Protein AF-0000000070751720 (afdb_homodimer)

Radius of gyration: 18.14 Å; Cα contacts (8 Å, |Δi|>4): 449; chains: 2; bounding box: 38×50×38 Å

Sequence (208 aa):
ATLVYDVKDCKSAPVEFTVQPVGRCSASTIAACQKIDFWSSALYQASDCVEDVAEFAASKFGNVPYLIVENYAADTNCQTLKTAVVYKADGKCYPRVSDGTYFKATLVYDVKDCKSAPVEFTVQPVGRCSASTIAACQKIDFWSSALYQASDCVEDVAEFAASKFGNVPYLIVENYAADTNCQTLKTAVVYKADGKCYPRVSDGTYFK

Secondary structure (DSSP, 8-state):
-EEEESSSSSSS--SEEEE---S---GGGPPPPEEEEETTEEEEEEE---S-HHHHHHHHHTTS-EEEEEEE-TTSSS-SEEEEEEEE-SS--EEETTTTEEE-/-EEEESSSSSSS--SEEEE---S---GGGSPPPEEEEETTEEEEEEE---S-HHHHHHHHHTTS-EEEEEEE-TTSSS-SEEEEEEEE-SS--EEETTTTEEE-

Foldseek 3Di:
DKFKDQDPWQPAAGQKDKDADDPDDDPVPKAHWDWDDQPPGIMIMTGHDDDDPVVVNCVRHVVFDKDKDWDADPPPVRPHTGMIMMGRDPPDWAADPVVSDIDD/DKFKDQDPWQPAQGQKDKDADDPDDDPVPKAHWDWDDQPPGIMIMTGHDDDDPVVVNCVRHVVFDKDKDWDADPPPVRPHTGMIMMGRDPPDWAADPVVSDIDD

Structure (mmCIF, N/CA/C/O backbone):
data_AF-0000000070751720-model_v1
#
loop_
_entity.id
_entity.type
_entity.pdbx_description
1 polymer 'Uncharacterized protein'
#
loop_
_atom_site.group_PDB
_atom_site.id
_atom_site.type_symbol
_atom_site.label_atom_id
_atom_site.label_alt_id
_atom_site.label_comp_id
_atom_site.label_asym_id
_atom_site.label_entity_id
_atom_site.label_seq_id
_atom_site.pdbx_PDB_ins_code
_atom_site.Cartn_x
_atom_site.Cartn_y
_atom_site.Cartn_z
_atom_site.occupancy
_atom_site.B_iso_or_equiv
_atom_site.auth_seq_id
_atom_site.auth_comp_id
_atom_site.auth_asym_id
_atom_site.auth_atom_id
_atom_site.pdbx_PDB_model_num
ATOM 1 N N . ALA A 1 1 ? -5.719 12.445 10.07 1 95.12 1 ALA A N 1
ATOM 2 C CA . ALA A 1 1 ? -4.594 12.125 9.188 1 95.12 1 ALA A CA 1
ATOM 3 C C . ALA A 1 1 ? -3.264 12.469 9.852 1 95.12 1 ALA A C 1
ATOM 5 O O . ALA A 1 1 ? -3.15 13.484 10.539 1 95.12 1 ALA A O 1
ATOM 6 N N . THR A 1 2 ? -2.303 11.586 9.758 1 94.62 2 THR A N 1
ATOM 7 C CA . THR A 1 2 ? -0.916 11.867 10.109 1 94.62 2 THR A CA 1
ATOM 8 C C . THR A 1 2 ? -0.049 11.984 8.859 1 94.62 2 THR A C 1
ATOM 10 O O . THR A 1 2 ? 0.089 11.023 8.102 1 94.62 2 THR A O 1
ATOM 13 N N . LEU A 1 3 ? 0.49 13.188 8.641 1 96.5 3 LEU A N 1
ATOM 14 C CA . LEU A 1 3 ? 1.283 13.492 7.453 1 96.5 3 LEU A CA 1
ATOM 15 C C . LEU A 1 3 ? 2.773 13.469 7.777 1 96.5 3 LEU A C 1
ATOM 17 O O . LEU A 1 3 ? 3.191 13.969 8.82 1 96.5 3 LEU A O 1
ATOM 21 N N . VAL A 1 4 ? 3.576 12.93 6.898 1 96 4 VAL A N 1
ATOM 22 C CA . VAL A 1 4 ? 5.023 12.867 7.066 1 96 4 VAL A CA 1
ATOM 23 C C . VAL A 1 4 ? 5.703 13.617 5.918 1 96 4 VAL A C 1
ATOM 25 O O . VAL A 1 4 ? 5.348 13.43 4.75 1 96 4 VAL A O 1
ATOM 28 N N . TYR A 1 5 ? 6.664 14.406 6.336 1 95.25 5 TYR A N 1
ATOM 29 C CA . TYR A 1 5 ? 7.422 15.227 5.398 1 95.25 5 TYR A CA 1
ATOM 30 C C . TYR A 1 5 ? 8.914 14.914 5.484 1 95.25 5 TYR A C 1
ATOM 32 O O . TYR A 1 5 ? 9.461 14.766 6.578 1 95.25 5 TYR A O 1
ATOM 40 N N . ASP A 1 6 ? 9.539 14.75 4.352 1 86.62 6 ASP A N 1
ATOM 41 C CA . ASP A 1 6 ? 10.961 14.445 4.293 1 86.62 6 ASP A CA 1
ATOM 42 C C . ASP A 1 6 ? 11.797 15.719 4.242 1 86.62 6 ASP A C 1
ATOM 44 O O . ASP A 1 6 ? 13.031 15.664 4.195 1 86.62 6 ASP A O 1
ATOM 48 N N . VAL A 1 7 ? 11.148 16.875 4.203 1 75.69 7 VAL A N 1
ATOM 49 C CA . VAL A 1 7 ? 11.852 18.156 4.152 1 75.69 7 VAL A CA 1
ATOM 50 C C . VAL A 1 7 ? 11.758 18.844 5.512 1 75.69 7 VAL A C 1
ATOM 52 O O . VAL A 1 7 ? 11.07 18.359 6.414 1 75.69 7 VAL A O 1
ATOM 55 N N . LYS A 1 8 ? 12.367 20.016 5.551 1 77.62 8 LYS A N 1
ATOM 56 C CA . LYS A 1 8 ? 12.609 20.719 6.809 1 77.62 8 LYS A CA 1
ATOM 57 C C . LYS A 1 8 ? 11.336 21.406 7.305 1 77.62 8 LYS A C 1
ATOM 59 O O . LYS A 1 8 ? 11.344 22.047 8.359 1 77.62 8 LYS A O 1
ATOM 64 N N . ASP A 1 9 ? 10.234 21.203 6.602 1 82.88 9 ASP A N 1
ATOM 65 C CA . ASP A 1 9 ? 8.984 21.812 7.043 1 82.88 9 ASP A CA 1
ATOM 66 C C . ASP A 1 9 ? 7.781 21.047 6.488 1 82.88 9 ASP A C 1
ATOM 68 O O . ASP A 1 9 ? 7.938 20.047 5.805 1 82.88 9 ASP A O 1
ATOM 72 N N . CYS A 1 10 ? 6.598 21.484 6.879 1 93 10 CYS A N 1
ATOM 73 C CA . CYS A 1 10 ? 5.348 20.844 6.492 1 93 10 CYS A CA 1
ATOM 74 C C . CYS A 1 10 ? 4.625 21.656 5.422 1 93 10 CYS A C 1
ATOM 76 O O . CYS A 1 10 ? 3.396 21.719 5.41 1 93 10 CYS A O 1
ATOM 78 N N . LYS A 1 11 ? 5.367 22.312 4.555 1 89.25 11 LYS A N 1
ATOM 79 C CA . LYS A 1 11 ? 4.746 23.234 3.594 1 89.25 11 LYS A CA 1
ATOM 80 C C . LYS A 1 11 ? 4.598 22.562 2.227 1 89.25 11 LYS A C 1
ATOM 82 O O . LYS A 1 11 ? 3.746 22.969 1.429 1 89.25 11 LYS A O 1
ATOM 87 N N . SER A 1 12 ? 5.5 21.609 1.971 1 91.06 12 SER A N 1
ATOM 88 C CA . SER A 1 12 ? 5.457 20.906 0.689 1 91.06 12 SER A CA 1
ATOM 89 C C . SER A 1 12 ? 4.562 19.672 0.76 1 91.06 12 SER A C 1
ATOM 91 O O . SER A 1 12 ? 3.924 19.422 1.782 1 91.06 12 SER A O 1
ATOM 93 N N . ALA A 1 13 ? 4.438 19.016 -0.404 1 94.38 13 ALA A N 1
ATOM 94 C CA . ALA A 1 13 ? 3.699 17.766 -0.417 1 94.38 13 ALA A CA 1
ATOM 95 C C . ALA A 1 13 ? 4.324 16.75 0.536 1 94.38 13 ALA A C 1
ATOM 97 O O . ALA A 1 13 ? 5.551 16.594 0.574 1 94.38 13 ALA A O 1
ATOM 98 N N . PRO A 1 14 ? 3.523 16.141 1.354 1 96.62 14 PRO A N 1
ATOM 99 C CA . PRO A 1 14 ? 4.062 15.062 2.182 1 96.62 14 PRO A CA 1
ATOM 100 C C . PRO A 1 14 ? 4.57 13.891 1.355 1 96.62 14 PRO A C 1
ATOM 102 O O . PRO A 1 14 ? 4.27 13.789 0.163 1 96.62 14 PRO A O 1
ATOM 105 N N . VAL A 1 15 ? 5.348 13.039 1.993 1 96.5 15 VAL A N 1
ATOM 106 C CA . VAL A 1 15 ? 5.797 11.836 1.301 1 96.5 15 VAL A CA 1
ATOM 107 C C . VAL A 1 15 ? 4.773 10.719 1.497 1 96.5 15 VAL A C 1
ATOM 109 O O . VAL A 1 15 ? 4.68 9.805 0.672 1 96.5 15 VAL A O 1
ATOM 112 N N . GLU A 1 16 ? 4.117 10.75 2.592 1 96.69 16 GLU A N 1
ATOM 113 C CA . GLU A 1 16 ? 3.074 9.797 2.951 1 96.69 16 GLU A CA 1
ATOM 114 C C . GLU A 1 16 ? 2.098 10.398 3.957 1 96.69 16 GLU A C 1
ATOM 116 O O . GLU A 1 16 ? 2.48 11.242 4.773 1 96.69 16 GLU A O 1
ATOM 121 N N . PHE A 1 17 ? 0.868 9.969 3.904 1 96.69 17 PHE A N 1
ATOM 122 C CA . PHE A 1 17 ? 0.041 10.203 5.082 1 96.69 17 PHE A CA 1
ATOM 123 C C . PHE A 1 17 ? -0.966 9.07 5.27 1 96.69 17 PHE A C 1
ATOM 125 O O . PHE A 1 17 ? -1.309 8.375 4.312 1 96.69 17 PHE A O 1
ATOM 132 N N . THR A 1 18 ? -1.345 8.883 6.508 1 96.94 18 THR A N 1
ATOM 133 C CA . THR A 1 18 ? -2.295 7.855 6.922 1 96.94 18 THR A CA 1
ATOM 134 C C . THR A 1 18 ? -3.541 8.484 7.535 1 96.94 18 THR A C 1
ATOM 136 O O . THR A 1 18 ? -3.441 9.43 8.32 1 96.94 18 THR A O 1
ATOM 139 N N . VAL A 1 19 ? -4.691 7.961 7.062 1 95.94 19 VAL A N 1
ATOM 140 C CA . VAL A 1 19 ? -5.969 8.414 7.602 1 95.94 19 VAL A CA 1
ATOM 141 C C . VAL A 1 19 ? -6.648 7.277 8.359 1 95.94 19 VAL A C 1
ATOM 143 O O . VAL A 1 19 ? -6.738 6.156 7.852 1 95.94 19 VAL A O 1
ATOM 146 N N . GLN A 1 20 ? -7.074 7.535 9.523 1 94.12 20 GLN A N 1
ATOM 147 C CA . GLN A 1 20 ? -7.836 6.578 10.32 1 94.12 20 GLN A CA 1
ATOM 148 C C . GLN A 1 20 ? -9.062 7.234 10.945 1 94.12 20 GLN A C 1
ATOM 150 O O . GLN A 1 20 ? -9.031 8.414 11.305 1 94.12 20 GLN A O 1
ATOM 155 N N . PRO A 1 21 ? -10.117 6.426 10.992 1 91.31 21 PRO A N 1
ATOM 156 C CA . PRO A 1 21 ? -11.297 6.977 11.656 1 91.31 21 PRO A CA 1
ATOM 157 C C . PRO A 1 21 ? -11.031 7.34 13.117 1 91.31 21 PRO A C 1
ATOM 159 O O . PRO A 1 21 ? -10.344 6.602 13.828 1 91.31 21 PRO A O 1
ATOM 162 N N . VAL A 1 22 ? -11.477 8.484 13.391 1 85.19 22 VAL A N 1
ATOM 163 C CA . VAL A 1 22 ? -11.414 8.906 14.789 1 85.19 22 VAL A CA 1
ATOM 164 C C . VAL A 1 22 ? -12.789 9.391 15.25 1 85.19 22 VAL A C 1
ATOM 166 O O . VAL A 1 22 ? -13.625 9.766 14.422 1 85.19 22 VAL A O 1
ATOM 169 N N . GLY A 1 23 ? -13.148 9.062 16.453 1 76.12 23 GLY A N 1
ATOM 170 C CA . GLY A 1 23 ? -14.43 9.5 16.969 1 76.12 23 GLY A CA 1
ATOM 171 C C . GLY A 1 23 ? -14.609 11.008 16.938 1 76.12 23 GLY A C 1
ATOM 172 O O . GLY A 1 23 ? -15.695 11.5 16.641 1 76.12 23 GLY A O 1
ATOM 173 N N . ARG A 1 24 ? -13.695 11.82 17.328 1 77.44 24 ARG A N 1
ATOM 174 C CA . ARG A 1 24 ? -13.773 13.281 17.328 1 77.44 24 ARG A CA 1
ATOM 175 C C . ARG A 1 24 ? -12.469 13.891 16.828 1 77.44 24 ARG A C 1
ATOM 177 O O . ARG A 1 24 ? -11.391 13.555 17.312 1 77.44 24 ARG A O 1
ATOM 184 N N . CYS A 1 25 ? -12.57 14.609 15.688 1 84.75 25 CYS A N 1
ATOM 185 C CA . CYS A 1 25 ? -11.453 15.398 15.172 1 84.75 25 CYS A CA 1
ATOM 186 C C . CYS A 1 25 ? -11.75 16.891 15.258 1 84.75 25 CYS A C 1
ATOM 188 O O . CYS A 1 25 ? -12.82 17.344 14.844 1 84.75 25 CYS A O 1
ATOM 190 N N . SER A 1 26 ? -10.805 17.516 16.016 1 81.94 26 SER A N 1
ATOM 191 C CA . SER A 1 26 ? -10.938 18.953 16.141 1 81.94 26 SER A CA 1
ATOM 192 C C . SER A 1 26 ? -9.586 19.656 16.047 1 81.94 26 SER A C 1
ATOM 194 O O . SER A 1 26 ? -8.539 19 16.094 1 81.94 26 SER A O 1
ATOM 196 N N . ALA A 1 27 ? -9.672 20.953 15.789 1 78 27 ALA A N 1
ATOM 197 C CA . ALA A 1 27 ? -8.453 21.75 15.695 1 78 27 ALA A CA 1
ATOM 198 C C . ALA A 1 27 ? -7.562 21.547 16.906 1 78 27 ALA A C 1
ATOM 200 O O . ALA A 1 27 ? -6.336 21.609 16.812 1 78 27 ALA A O 1
ATOM 201 N N . SER A 1 28 ? -8.211 21.188 18.094 1 76.94 28 SER A N 1
ATOM 202 C CA . SER A 1 28 ? -7.441 21.047 19.328 1 76.94 28 SER A CA 1
ATOM 203 C C . SER A 1 28 ? -6.703 19.703 19.359 1 76.94 28 SER A C 1
ATOM 205 O O . SER A 1 28 ? -5.793 19.516 20.156 1 76.94 28 SER A O 1
ATOM 207 N N . THR A 1 29 ? -7.051 18.859 18.438 1 73.94 29 THR A N 1
ATOM 208 C CA . THR A 1 29 ? -6.461 17.516 18.5 1 73.94 29 THR A CA 1
ATOM 209 C C . THR A 1 29 ? -5.461 17.312 17.375 1 73.94 29 THR A C 1
ATOM 211 O O . THR A 1 29 ? -4.777 16.281 17.312 1 73.94 29 THR A O 1
ATOM 214 N N . ILE A 1 30 ? -5.434 18.438 16.547 1 82.5 30 ILE A N 1
ATOM 215 C CA . ILE A 1 30 ? -4.496 18.25 15.438 1 82.5 30 ILE A CA 1
ATOM 216 C C . ILE A 1 30 ? -3.104 18.719 15.859 1 82.5 30 ILE A C 1
ATOM 218 O O . ILE A 1 30 ? -2.963 19.703 16.578 1 82.5 30 ILE A O 1
ATOM 222 N N . ALA A 1 31 ? -2.098 17.891 15.531 1 85.12 31 ALA A N 1
ATOM 223 C CA . ALA A 1 31 ? -0.709 18.234 15.828 1 85.12 31 ALA A CA 1
ATOM 224 C C . ALA A 1 31 ? -0.124 19.141 14.758 1 85.12 31 ALA A C 1
ATOM 226 O O . ALA A 1 31 ? -0.24 18.859 13.562 1 85.12 31 ALA A O 1
ATOM 227 N N . ALA A 1 32 ? 0.418 20.266 15.305 1 89.12 32 ALA A N 1
ATOM 228 C CA . ALA A 1 32 ? 1.13 21.156 14.391 1 89.12 32 ALA A CA 1
ATOM 229 C C . ALA A 1 32 ? 2.373 20.484 13.82 1 89.12 32 ALA A C 1
ATOM 231 O O . ALA A 1 32 ? 2.801 19.438 14.312 1 89.12 32 ALA A O 1
ATOM 232 N N . CYS A 1 33 ? 2.896 21.188 12.812 1 94.25 33 CYS A N 1
ATOM 233 C CA . CYS A 1 33 ? 4.125 20.703 12.195 1 94.25 33 CYS A CA 1
ATOM 234 C C . CYS A 1 33 ? 5.25 20.609 13.219 1 94.25 33 CYS A C 1
ATOM 236 O O . CYS A 1 33 ? 5.535 21.578 13.93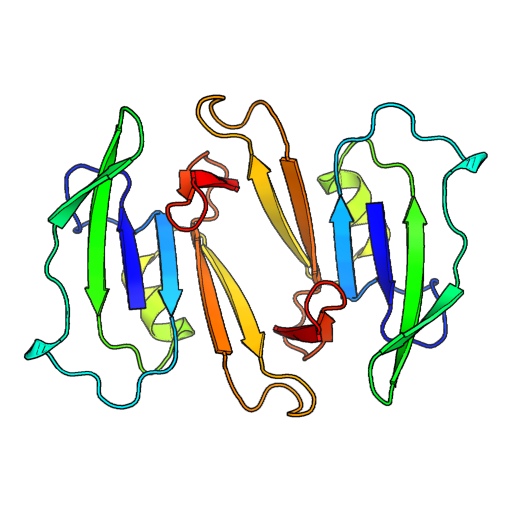 1 94.25 33 CYS A O 1
ATOM 238 N N . GLN A 1 34 ? 5.797 19.422 13.375 1 92.94 34 GLN A N 1
ATOM 239 C CA . GLN A 1 34 ? 6.883 19.219 14.328 1 92.94 34 GLN A CA 1
ATOM 240 C C . GLN A 1 34 ? 7.961 18.312 13.742 1 92.94 34 GLN A C 1
ATOM 242 O O . GLN A 1 34 ? 7.664 17.422 12.938 1 92.94 34 GLN A O 1
ATOM 247 N N . LYS A 1 35 ? 9.125 18.516 14.234 1 92.81 35 LYS A N 1
ATOM 248 C CA . LYS A 1 35 ? 10.25 17.656 13.875 1 92.81 35 LYS A CA 1
ATOM 249 C C . LYS A 1 35 ? 10.195 16.328 14.633 1 92.81 35 LYS A C 1
ATOM 251 O O . LYS A 1 35 ? 9.891 16.312 15.828 1 92.81 35 LYS A O 1
ATOM 256 N N . ILE A 1 36 ? 10.453 15.25 13.859 1 89.75 36 ILE A N 1
ATOM 257 C CA . ILE A 1 36 ? 10.594 13.938 14.492 1 89.75 36 ILE A CA 1
ATOM 258 C C . ILE A 1 36 ? 11.914 13.297 14.062 1 89.75 36 ILE A C 1
ATOM 260 O O . ILE A 1 36 ? 12.344 13.461 12.922 1 89.75 36 ILE A O 1
ATOM 264 N N . ASP A 1 37 ? 12.469 12.625 14.961 1 86.25 37 ASP A N 1
ATOM 265 C CA . ASP A 1 37 ? 13.711 11.922 14.641 1 86.25 37 ASP A CA 1
ATOM 266 C C . ASP A 1 37 ? 13.43 10.562 14.008 1 86.25 37 ASP A C 1
ATOM 268 O O . ASP A 1 37 ? 12.625 9.789 14.523 1 86.25 37 ASP A O 1
ATOM 272 N N . PHE A 1 38 ? 14.016 10.367 12.883 1 84.75 38 PHE A N 1
ATOM 273 C CA . PHE A 1 38 ? 13.938 9.102 12.164 1 84.75 38 PHE A CA 1
ATOM 274 C C . PHE A 1 38 ? 15.336 8.562 11.859 1 84.75 38 PHE A C 1
ATOM 276 O O . PHE A 1 38 ? 15.961 8.977 10.875 1 84.75 38 PHE A O 1
ATOM 283 N N . TRP A 1 39 ? 15.68 7.652 12.695 1 77.69 39 TRP A N 1
ATOM 284 C CA . TRP A 1 39 ? 17.062 7.18 12.633 1 77.69 39 TRP A CA 1
ATOM 285 C C . TRP A 1 39 ? 18.031 8.352 12.641 1 77.69 39 TRP A C 1
ATOM 287 O O . TRP A 1 39 ? 18.094 9.117 13.609 1 77.69 39 TRP A O 1
ATOM 297 N N . SER A 1 40 ? 18.844 8.492 11.562 1 73.06 40 SER A N 1
ATOM 298 C CA . SER A 1 40 ? 19.859 9.539 11.523 1 73.06 40 SER A CA 1
ATOM 299 C C . SER A 1 40 ? 19.359 10.766 10.766 1 73.06 40 SER A C 1
ATOM 301 O O . SER A 1 40 ? 20.109 11.703 10.516 1 73.06 40 SER A O 1
ATOM 303 N N . SER A 1 41 ? 18.109 10.695 10.461 1 76.5 41 SER A N 1
ATOM 304 C CA . SER A 1 41 ? 17.547 11.812 9.719 1 76.5 41 SER A CA 1
ATOM 305 C C . SER A 1 41 ? 16.391 12.453 10.484 1 76.5 41 SER A C 1
ATOM 307 O O . SER A 1 41 ? 15.93 11.922 11.492 1 76.5 41 SER A O 1
ATOM 309 N N . ALA A 1 42 ? 16.141 13.648 10.07 1 85.5 42 ALA A N 1
ATOM 310 C CA . ALA A 1 42 ? 14.984 14.352 10.617 1 85.5 42 ALA A CA 1
ATOM 311 C C . ALA A 1 42 ? 13.852 14.406 9.602 1 85.5 42 ALA A C 1
ATOM 313 O O . ALA A 1 42 ? 14.078 14.617 8.406 1 85.5 42 ALA A O 1
ATOM 314 N N . LEU A 1 43 ? 12.688 14.047 10.102 1 92.62 43 LEU A N 1
ATOM 315 C CA . LEU A 1 43 ? 11.453 14.219 9.344 1 92.62 43 LEU A CA 1
ATOM 316 C C . LEU A 1 43 ? 10.523 15.203 10.047 1 92.62 43 LEU A C 1
ATOM 318 O O . LEU A 1 43 ? 10.828 15.688 11.141 1 92.62 43 LEU A O 1
ATOM 322 N N . TYR A 1 44 ? 9.57 15.539 9.367 1 95.12 44 TYR A N 1
ATOM 323 C CA . TYR A 1 44 ? 8.539 16.375 9.977 1 95.12 44 TYR A CA 1
ATOM 324 C C . TYR A 1 44 ? 7.172 15.711 9.875 1 95.12 44 TYR A C 1
ATOM 326 O O . TYR A 1 44 ? 6.918 14.938 8.953 1 95.12 44 TYR A O 1
ATOM 334 N N . GLN A 1 45 ? 6.391 16.016 10.852 1 94.12 45 GLN A N 1
ATOM 335 C CA . GLN A 1 45 ? 5.074 15.391 10.938 1 94.12 45 GLN A CA 1
ATOM 336 C C . GLN A 1 45 ? 4.008 16.406 11.352 1 94.12 45 GLN A C 1
ATOM 338 O O . GLN A 1 45 ? 4.273 17.297 12.164 1 94.12 45 GLN A O 1
ATOM 343 N N . ALA A 1 46 ? 2.879 16.234 10.82 1 94.5 46 ALA A N 1
ATOM 344 C CA . ALA A 1 46 ? 1.7 17 11.195 1 94.5 46 ALA A CA 1
ATOM 345 C C . ALA A 1 46 ? 0.443 16.141 11.172 1 94.5 46 ALA A C 1
ATOM 347 O O . ALA A 1 46 ? 0.465 15.016 10.664 1 94.5 46 ALA A O 1
ATOM 348 N N . SER A 1 47 ? -0.544 16.609 11.805 1 94.06 47 SER A N 1
ATOM 349 C CA . SER A 1 47 ? -1.819 15.898 11.758 1 94.06 47 SER A CA 1
ATOM 350 C C . SER A 1 47 ? -2.945 16.828 11.305 1 94.06 47 SER A C 1
ATOM 352 O O . SER A 1 47 ? -2.822 18.047 11.383 1 94.06 47 SER A O 1
ATOM 354 N N . ASP A 1 48 ? -3.979 16.297 10.766 1 93.88 48 ASP A N 1
ATOM 355 C CA . ASP A 1 48 ? -5.16 17.031 10.336 1 93.88 48 ASP A CA 1
ATOM 356 C C . ASP A 1 48 ? -6.414 16.172 10.414 1 93.88 48 ASP A C 1
ATOM 358 O O . ASP A 1 48 ? -6.32 14.945 10.508 1 93.88 48 ASP A O 1
ATOM 362 N N . CYS A 1 49 ? -7.562 16.875 10.469 1 94.44 49 CYS A N 1
ATOM 363 C CA . CYS A 1 49 ? -8.844 16.188 10.344 1 94.44 49 CYS A CA 1
ATOM 364 C C . CYS A 1 49 ? -9.266 16.078 8.891 1 94.44 49 CYS A C 1
ATOM 366 O O . CYS A 1 49 ? -9.211 17.047 8.141 1 94.44 49 CYS A O 1
ATOM 368 N N . VAL A 1 50 ? -9.578 14.867 8.539 1 93.31 50 VAL A N 1
ATOM 369 C CA . VAL A 1 50 ? -9.883 14.594 7.137 1 93.31 50 VAL A CA 1
ATOM 370 C C . VAL A 1 50 ? -11.258 13.93 7.027 1 93.31 50 VAL A C 1
ATOM 372 O O . VAL A 1 50 ? -11.539 12.953 7.719 1 93.31 50 VAL A O 1
ATOM 375 N N . GLU A 1 51 ? -12.117 14.461 6.129 1 90.31 51 GLU A N 1
ATOM 376 C CA . GLU A 1 51 ? -13.422 13.859 5.871 1 90.31 51 GLU A CA 1
ATOM 377 C C . GLU A 1 51 ? -13.406 13.047 4.574 1 90.31 51 GLU A C 1
ATOM 379 O O . GLU A 1 51 ? -13.961 11.953 4.516 1 90.31 51 GLU A O 1
ATOM 384 N N . ASP A 1 52 ? -12.75 13.547 3.537 1 94.56 52 ASP A N 1
ATOM 385 C CA . ASP A 1 52 ? -12.617 12.914 2.229 1 94.56 52 ASP A CA 1
ATOM 386 C C . ASP A 1 52 ? -11.148 12.711 1.858 1 94.56 52 ASP A C 1
ATOM 388 O O . ASP A 1 52 ? -10.453 13.672 1.523 1 94.56 52 ASP A O 1
ATOM 392 N N . VAL A 1 53 ? -10.773 11.469 1.889 1 96.38 53 VAL A N 1
ATOM 393 C CA . VAL A 1 53 ? -9.367 11.141 1.703 1 96.38 53 VAL A CA 1
ATOM 394 C C . VAL A 1 53 ? -8.906 11.609 0.326 1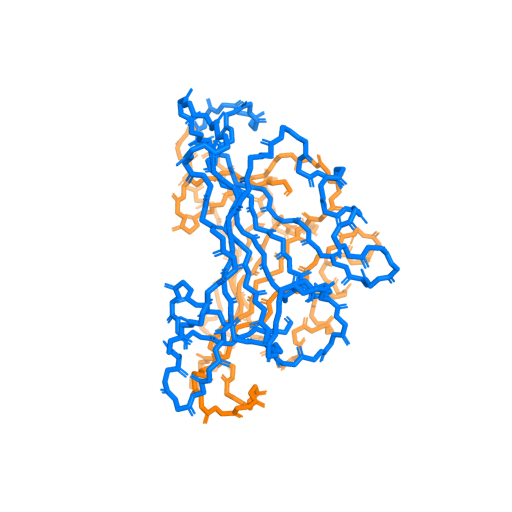 96.38 53 VAL A C 1
ATOM 396 O O . VAL A 1 53 ? -7.82 12.188 0.191 1 96.38 53 VAL A O 1
ATOM 399 N N . ALA A 1 54 ? -9.68 11.367 -0.704 1 96.5 54 ALA A N 1
ATOM 400 C CA . ALA A 1 54 ? -9.297 11.703 -2.072 1 96.5 54 ALA A CA 1
ATOM 401 C C . ALA A 1 54 ? -9.148 13.211 -2.242 1 96.5 54 ALA A C 1
ATOM 403 O O . ALA A 1 54 ? -8.18 13.688 -2.838 1 96.5 54 ALA A O 1
ATOM 404 N N . GLU A 1 55 ? -10.078 13.938 -1.711 1 97.5 55 GLU A N 1
ATOM 405 C CA . GLU A 1 55 ? -10.016 15.391 -1.8 1 97.5 55 GLU A CA 1
ATOM 406 C C . GLU A 1 55 ? -8.812 15.938 -1.035 1 97.5 55 GLU A C 1
ATOM 408 O O . GLU A 1 55 ? -8.117 16.828 -1.522 1 97.5 55 GLU A O 1
ATOM 413 N N . PHE A 1 56 ? -8.664 15.398 0.166 1 97.19 56 PHE A N 1
ATOM 414 C CA . PHE A 1 56 ? -7.539 15.828 0.984 1 97.19 56 PHE A CA 1
ATOM 415 C C . PHE A 1 56 ? -6.215 15.531 0.287 1 97.19 56 PHE A C 1
ATOM 417 O O . PHE A 1 56 ? -5.32 16.375 0.255 1 97.19 56 PHE A O 1
ATOM 424 N N . ALA A 1 57 ? -6.129 14.367 -0.308 1 98 57 ALA A N 1
ATOM 425 C CA . ALA A 1 57 ? 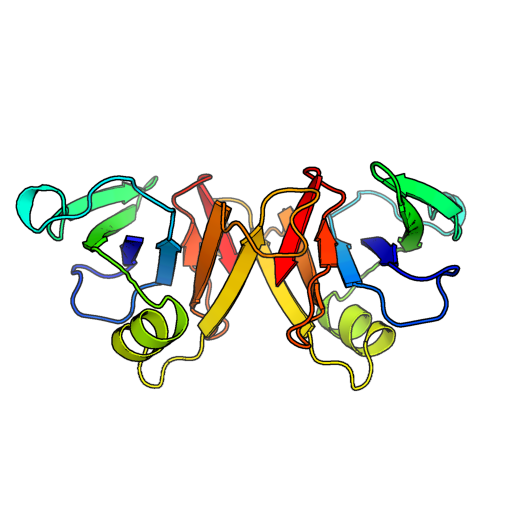-4.918 13.992 -1.037 1 98 57 ALA A CA 1
ATOM 426 C C . ALA A 1 57 ? -4.656 14.945 -2.197 1 98 57 AL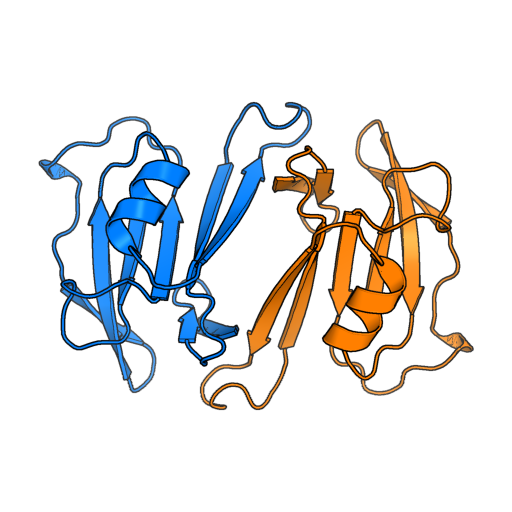A A C 1
ATOM 428 O O . ALA A 1 57 ? -3.531 15.414 -2.385 1 98 57 ALA A O 1
ATOM 429 N N . ALA A 1 58 ? -5.641 15.227 -2.969 1 97.88 58 ALA A N 1
ATOM 430 C CA . ALA A 1 58 ? -5.488 16.141 -4.094 1 97.88 58 ALA A CA 1
ATOM 431 C C . ALA A 1 58 ? -4.988 17.516 -3.625 1 97.88 58 ALA A C 1
ATOM 433 O O . ALA A 1 58 ? -4.148 18.125 -4.281 1 97.88 58 ALA A O 1
ATOM 434 N N . SER A 1 59 ? -5.484 17.938 -2.518 1 96.94 59 SER A N 1
ATOM 435 C CA . SER A 1 59 ? -5.102 19.25 -1.993 1 96.94 59 SER A CA 1
ATOM 436 C C . SER A 1 59 ? -3.65 19.25 -1.523 1 96.94 59 SER A C 1
ATOM 438 O O . SER A 1 59 ? -2.953 20.266 -1.658 1 96.94 59 SER A O 1
ATOM 440 N N . LYS A 1 60 ? -3.178 18.156 -0.968 1 96.88 60 LYS A N 1
ATOM 441 C CA . LYS A 1 60 ? -1.84 18.109 -0.385 1 96.88 60 LYS A CA 1
ATOM 442 C C . LYS A 1 60 ? -0.785 17.844 -1.456 1 96.88 60 LYS A C 1
ATOM 444 O O . LYS A 1 60 ? 0.337 18.344 -1.365 1 96.88 60 LYS A O 1
ATOM 449 N N . PHE A 1 61 ? -1.152 17.094 -2.467 1 97.25 61 PHE A N 1
ATOM 450 C CA . PHE A 1 61 ? -0.157 16.688 -3.449 1 97.25 61 PHE A CA 1
ATOM 451 C C . PHE A 1 61 ? -0.213 17.578 -4.684 1 97.25 61 PHE A C 1
ATOM 453 O O . PHE A 1 61 ? 0.793 17.75 -5.375 1 97.25 61 PHE A O 1
ATOM 460 N N . GLY A 1 62 ? -1.394 18.125 -4.973 1 95.62 62 GLY A N 1
ATOM 461 C CA . GLY A 1 62 ? -1.511 18.938 -6.18 1 95.62 62 GLY A CA 1
ATOM 462 C C . GLY A 1 62 ? -1.165 18.156 -7.441 1 95.62 62 GLY A C 1
ATOM 463 O O . GLY A 1 62 ? -1.782 17.141 -7.742 1 95.62 62 GLY A O 1
ATOM 464 N N . ASN A 1 63 ? -0.054 18.516 -8.062 1 95.06 63 ASN A N 1
ATOM 465 C CA . ASN A 1 63 ? 0.345 17.875 -9.312 1 95.06 63 ASN A CA 1
ATOM 466 C C . ASN A 1 63 ? 1.331 16.734 -9.078 1 95.06 63 ASN A C 1
ATOM 468 O O . ASN A 1 63 ? 1.729 16.062 -10.023 1 95.06 63 ASN A O 1
ATOM 472 N N . VAL A 1 64 ? 1.729 16.547 -7.852 1 95.12 64 VAL A N 1
ATOM 473 C CA . VAL A 1 64 ? 2.629 15.453 -7.516 1 95.12 64 VAL A CA 1
ATOM 474 C C . VAL A 1 64 ? 1.865 14.133 -7.543 1 95.12 64 VAL A C 1
ATOM 476 O O . VAL A 1 64 ? 0.812 14 -6.914 1 95.12 64 VAL A O 1
ATOM 479 N N . PRO A 1 65 ? 2.387 13.164 -8.328 1 97.12 65 PRO A N 1
ATOM 480 C CA . PRO A 1 65 ? 1.682 11.875 -8.383 1 97.12 65 PRO A CA 1
ATOM 481 C C . PRO A 1 65 ? 1.61 11.188 -7.02 1 97.12 65 PRO A C 1
ATOM 483 O O . PRO A 1 65 ? 2.561 11.266 -6.234 1 97.12 65 PRO A O 1
ATOM 486 N N . TYR A 1 66 ? 0.496 10.531 -6.727 1 97.75 66 TYR A N 1
ATOM 487 C CA . TYR A 1 66 ? 0.285 9.797 -5.48 1 97.75 66 TYR A CA 1
ATOM 488 C C . TYR A 1 66 ? -0.638 8.609 -5.703 1 97.75 66 TYR A C 1
ATOM 490 O O . TYR A 1 66 ? -1.31 8.516 -6.73 1 97.75 66 TYR A O 1
ATOM 498 N N . LEU A 1 67 ? -0.572 7.668 -4.742 1 97.12 67 LEU A N 1
ATOM 499 C CA . LEU A 1 67 ? -1.457 6.508 -4.711 1 97.12 67 LEU A CA 1
ATOM 500 C C . LEU A 1 67 ? -2.203 6.43 -3.381 1 97.12 67 LEU A C 1
ATOM 502 O O . LEU A 1 67 ? -1.677 6.84 -2.344 1 97.12 67 LEU A O 1
ATOM 506 N N . ILE A 1 68 ? -3.412 5.918 -3.477 1 97.69 68 ILE A N 1
ATOM 507 C CA . ILE A 1 68 ? -4.207 5.688 -2.275 1 97.69 68 ILE A CA 1
ATOM 508 C C . ILE A 1 68 ? -4.531 4.199 -2.146 1 97.69 68 ILE A C 1
ATOM 510 O O . ILE A 1 68 ? -5.004 3.576 -3.1 1 97.69 68 ILE A O 1
ATOM 514 N N . VAL A 1 69 ? -4.223 3.668 -0.998 1 96.38 69 VAL A N 1
ATOM 515 C CA . VAL A 1 69 ? -4.684 2.332 -0.635 1 96.38 69 VAL A CA 1
ATOM 516 C C . VAL A 1 69 ? -5.598 2.412 0.586 1 96.38 69 VAL A C 1
ATOM 518 O O . VAL A 1 69 ? -5.152 2.775 1.678 1 96.38 69 VAL A O 1
ATOM 521 N N . GLU A 1 70 ? -6.832 2.035 0.358 1 97 70 GLU A N 1
ATOM 522 C CA . GLU A 1 70 ? -7.797 2.014 1.455 1 97 70 GLU A CA 1
ATOM 523 C C . GLU A 1 70 ? -7.977 0.602 2.004 1 97 70 GLU A C 1
ATOM 525 O O . GLU A 1 70 ? -8.172 -0.346 1.239 1 97 70 GLU A O 1
ATOM 530 N N . ASN A 1 71 ? -7.922 0.547 3.266 1 96.25 71 ASN A N 1
ATOM 531 C CA . ASN A 1 71 ? -8.133 -0.72 3.955 1 96.25 71 ASN A CA 1
ATOM 532 C C . ASN A 1 71 ? -9.438 -0.716 4.746 1 96.25 71 ASN A C 1
ATOM 534 O O . ASN A 1 71 ? -9.727 0.234 5.477 1 96.25 71 ASN A O 1
ATOM 538 N N . TYR A 1 72 ? -10.164 -1.812 4.609 1 95.94 72 TYR A N 1
ATOM 539 C CA . TYR A 1 72 ? -11.492 -1.905 5.195 1 95.94 72 TYR A CA 1
ATOM 540 C C . TYR A 1 72 ? -11.617 -3.135 6.09 1 95.94 72 TYR A C 1
ATOM 542 O O . TYR A 1 72 ? -10.898 -4.117 5.898 1 95.94 72 TYR A O 1
ATOM 550 N N . ALA A 1 73 ? -12.484 -2.947 7.023 1 92.56 73 ALA A N 1
ATOM 551 C CA . ALA A 1 73 ? -12.773 -4.062 7.922 1 92.56 73 ALA A CA 1
ATOM 552 C C . ALA A 1 73 ? -13.336 -5.254 7.156 1 92.56 73 ALA A C 1
ATOM 554 O O . ALA A 1 73 ? -14.023 -5.082 6.145 1 92.56 73 ALA A O 1
ATOM 555 N N . ALA A 1 74 ? -12.984 -6.441 7.684 1 86.81 74 ALA A N 1
ATOM 556 C CA . ALA A 1 74 ? -13.5 -7.672 7.082 1 86.81 74 ALA A CA 1
ATOM 557 C C . ALA A 1 74 ? -15.023 -7.711 7.148 1 86.81 74 ALA A C 1
ATOM 559 O O . ALA A 1 74 ? -15.633 -7.141 8.062 1 86.81 74 ALA A O 1
ATOM 560 N N . ASP A 1 75 ? -15.633 -8.336 6.098 1 81.44 75 ASP A N 1
ATOM 561 C CA . ASP A 1 75 ? -17.047 -8.68 6.062 1 81.44 75 ASP A CA 1
ATOM 562 C C . ASP A 1 75 ? -17.922 -7.426 6.031 1 81.44 75 ASP A C 1
ATOM 564 O O . ASP A 1 75 ? -19 -7.395 6.621 1 81.44 75 ASP A O 1
ATOM 568 N N . THR A 1 76 ? -17.453 -6.32 5.508 1 88.69 76 THR A N 1
ATOM 569 C CA . THR A 1 76 ? -18.266 -5.105 5.422 1 88.69 76 THR A CA 1
ATOM 570 C C . THR A 1 76 ? -18.422 -4.656 3.971 1 88.69 76 THR A C 1
ATOM 572 O O . THR A 1 76 ? -18.953 -3.584 3.701 1 88.69 76 THR A O 1
ATOM 575 N N . ASN A 1 77 ? -17.844 -5.457 3.043 1 87.06 77 ASN A N 1
ATOM 576 C CA . ASN A 1 77 ? -17.859 -5.094 1.63 1 87.06 77 ASN A CA 1
ATOM 577 C C . ASN A 1 77 ? -17.359 -3.674 1.407 1 87.06 77 ASN A C 1
ATOM 579 O O . ASN A 1 77 ? -18.031 -2.869 0.752 1 87.06 77 ASN A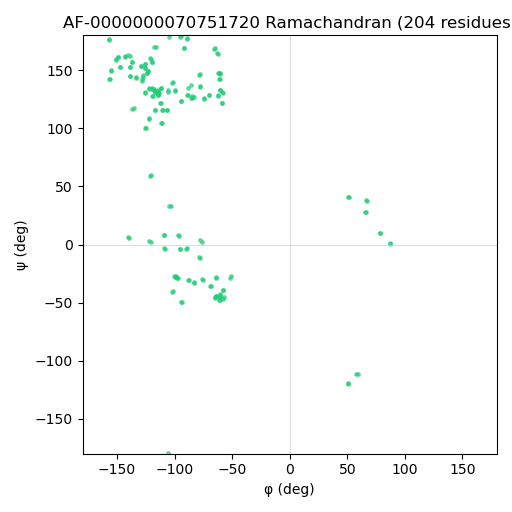 O 1
ATOM 583 N N . CYS A 1 78 ? -16.312 -3.256 2.107 1 94 78 CYS A N 1
ATOM 584 C CA . CYS A 1 78 ? -15.617 -1.984 1.985 1 94 78 CYS A CA 1
ATOM 585 C C . CYS A 1 78 ? -16.5 -0.826 2.414 1 94 78 CYS A C 1
ATOM 587 O O . CYS A 1 78 ? -16.5 0.235 1.787 1 94 78 CYS A O 1
ATOM 589 N N . GLN A 1 79 ? -17.281 -1.121 3.453 1 93.88 79 GLN A N 1
ATOM 590 C CA . GLN A 1 79 ? -18.141 -0.071 4.004 1 93.88 79 GLN A CA 1
ATOM 591 C C . GLN A 1 79 ? -17.484 0.58 5.223 1 93.88 79 GLN A C 1
ATOM 593 O O . GLN A 1 79 ? -17.781 1.735 5.543 1 93.88 79 GLN A O 1
ATOM 598 N N . THR A 1 80 ? -16.641 -0.148 5.988 1 94.62 80 THR A N 1
ATOM 599 C CA . THR A 1 80 ? -16.016 0.383 7.191 1 94.62 80 THR A CA 1
ATOM 600 C C . THR A 1 80 ? -14.516 0.558 6.988 1 94.62 80 THR A C 1
ATOM 602 O O . THR A 1 80 ? -13.758 -0.412 7.055 1 94.62 80 THR A O 1
ATOM 605 N N . LEU A 1 81 ? -14.148 1.787 6.816 1 95.75 81 LEU A N 1
ATOM 606 C CA . LEU A 1 81 ? -12.742 2.107 6.625 1 95.75 81 LEU A CA 1
ATOM 607 C C . LEU A 1 81 ? -11.953 1.889 7.914 1 95.75 81 LEU A C 1
ATOM 609 O O . LEU A 1 81 ? -12.352 2.359 8.977 1 95.75 81 LEU A O 1
ATOM 613 N N . LYS A 1 82 ? -10.852 1.147 7.82 1 95.69 82 LYS A N 1
ATOM 614 C CA . LYS A 1 82 ? -9.914 1.016 8.93 1 95.69 82 LYS A CA 1
ATOM 615 C C . LYS A 1 82 ? -8.781 2.029 8.812 1 95.69 82 LYS A C 1
ATOM 617 O O . LYS A 1 82 ? -8.438 2.703 9.789 1 95.69 82 LYS A O 1
ATOM 622 N N . THR A 1 83 ? -8.219 2.055 7.621 1 95.81 83 THR A N 1
ATOM 623 C CA . THR A 1 83 ? -7.098 2.953 7.375 1 95.81 83 THR A CA 1
ATOM 624 C C . THR A 1 83 ? -6.969 3.262 5.887 1 95.81 83 THR A C 1
ATOM 626 O O . THR A 1 83 ? -7.297 2.426 5.043 1 95.81 83 THR A O 1
ATOM 629 N N . ALA A 1 84 ? -6.633 4.438 5.566 1 96.94 84 ALA A N 1
ATOM 630 C CA . ALA A 1 84 ? -6.18 4.797 4.227 1 96.94 84 ALA A CA 1
ATOM 631 C C . ALA A 1 84 ? -4.738 5.301 4.246 1 96.94 84 ALA A C 1
ATOM 633 O O . ALA A 1 84 ? -4.371 6.113 5.098 1 96.94 84 ALA A O 1
ATOM 634 N N . VAL A 1 85 ? -3.938 4.762 3.365 1 97.12 85 VAL A N 1
ATOM 635 C CA . VAL A 1 85 ? -2.562 5.23 3.23 1 97.12 85 VAL A CA 1
ATOM 636 C C . VAL A 1 85 ? -2.361 5.859 1.853 1 97.12 85 VAL A C 1
ATOM 638 O O . VAL A 1 85 ? -2.75 5.277 0.836 1 97.12 85 VAL A O 1
ATOM 641 N N . VAL A 1 86 ? -1.803 7.008 1.863 1 98.06 86 VAL A N 1
ATOM 642 C CA . VAL A 1 86 ? -1.492 7.723 0.629 1 98.06 86 VAL A CA 1
ATOM 643 C C . VAL A 1 86 ? 0.021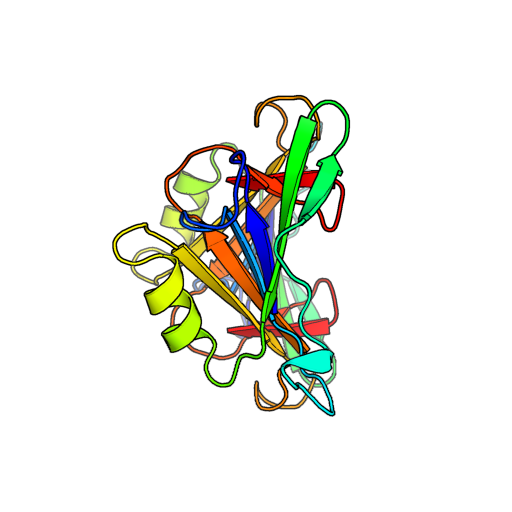 7.859 0.478 1 98.06 86 VAL A C 1
ATOM 645 O O . VAL A 1 86 ? 0.707 8.297 1.403 1 98.06 86 VAL A O 1
ATOM 648 N N . TYR A 1 87 ? 0.501 7.469 -0.647 1 97.44 87 TYR A N 1
ATOM 649 C CA . TYR A 1 87 ? 1.932 7.453 -0.929 1 97.44 87 TYR A CA 1
ATOM 650 C C . TYR A 1 87 ? 2.283 8.453 -2.025 1 97.44 87 TYR A C 1
ATOM 652 O O . TYR A 1 87 ? 1.643 8.477 -3.078 1 97.44 87 TYR A O 1
ATOM 660 N N . LYS A 1 88 ? 3.318 9.219 -1.741 1 97.38 88 LYS A N 1
ATOM 661 C CA . LYS A 1 88 ? 3.928 9.938 -2.857 1 97.38 88 LYS A CA 1
ATOM 662 C C . LYS A 1 88 ? 4.492 8.961 -3.893 1 97.38 88 LYS A C 1
ATOM 664 O O . LYS A 1 88 ? 5.176 8 -3.539 1 97.38 88 LYS A O 1
ATOM 669 N N . ALA A 1 89 ? 4.098 9.188 -5.168 1 96.69 89 ALA A N 1
ATOM 670 C CA . ALA A 1 89 ? 4.414 8.211 -6.207 1 96.69 89 ALA A CA 1
ATOM 671 C C . ALA A 1 89 ? 5.234 8.852 -7.328 1 96.69 89 ALA A C 1
ATOM 673 O O . ALA A 1 89 ? 4.891 8.727 -8.508 1 96.69 89 ALA A O 1
ATOM 674 N N . ASP A 1 90 ? 6.402 9.391 -6.992 1 94.44 90 ASP A N 1
ATOM 675 C CA . ASP A 1 90 ? 7.23 10.039 -8.008 1 94.44 90 ASP A CA 1
ATOM 676 C C . ASP A 1 90 ? 8.469 9.203 -8.312 1 94.44 90 ASP A C 1
ATOM 678 O O . ASP A 1 90 ? 9.414 9.688 -8.945 1 94.44 90 ASP A O 1
ATOM 682 N N . GLY A 1 91 ? 8.516 8.016 -7.77 1 92.38 91 GLY A N 1
ATOM 683 C CA . GLY A 1 91 ? 9.586 7.078 -8.094 1 92.38 91 GLY A CA 1
ATOM 684 C C . GLY A 1 91 ? 10.812 7.25 -7.219 1 92.38 91 GLY A C 1
ATOM 685 O O . GLY A 1 91 ? 11.805 6.535 -7.383 1 92.38 91 GLY A O 1
ATOM 686 N N . LYS A 1 92 ? 10.758 8.172 -6.301 1 94.56 92 LYS A N 1
ATOM 687 C CA . LYS A 1 92 ? 11.883 8.383 -5.402 1 94.56 92 LYS A CA 1
ATOM 688 C C . LYS A 1 92 ? 11.734 7.566 -4.125 1 94.56 92 LYS A C 1
ATOM 690 O O . LYS A 1 92 ? 10.688 6.953 -3.895 1 94.56 92 LYS A O 1
ATOM 695 N N . CYS A 1 93 ? 12.797 7.516 -3.359 1 94.94 93 CYS A N 1
ATOM 696 C CA . CYS A 1 93 ? 12.859 6.715 -2.141 1 94.94 93 CYS A CA 1
ATOM 697 C C . CYS A 1 93 ? 12.5 7.551 -0.919 1 94.94 93 CYS A C 1
ATOM 699 O O . CYS A 1 93 ? 13.141 8.57 -0.654 1 94.94 93 CYS A O 1
ATOM 701 N N . TYR A 1 94 ? 11.445 7.074 -0.14 1 94.25 94 TYR A N 1
ATOM 702 C CA . TYR A 1 94 ? 10.984 7.863 0.996 1 94.25 94 TYR A CA 1
ATOM 703 C C . TYR A 1 94 ? 10.914 7.012 2.258 1 94.25 94 TYR A C 1
ATOM 705 O O . TYR A 1 94 ? 10.641 5.812 2.189 1 94.25 94 TYR A O 1
ATOM 713 N N . PRO A 1 95 ? 11.039 7.617 3.395 1 91.75 95 PRO A N 1
ATOM 714 C CA . PRO A 1 95 ? 10.914 6.891 4.66 1 91.75 95 PRO A CA 1
ATOM 715 C C . PRO A 1 95 ? 9.461 6.617 5.039 1 91.75 95 PRO A C 1
ATOM 717 O O . PRO A 1 95 ? 8.578 7.43 4.75 1 91.75 95 PRO A O 1
ATOM 720 N N . ARG A 1 96 ? 9.328 5.512 5.641 1 91.06 96 ARG A N 1
ATOM 721 C CA . ARG A 1 96 ? 8.078 5.16 6.301 1 91.06 96 ARG A CA 1
ATOM 722 C C . ARG A 1 96 ? 8.234 5.156 7.816 1 91.06 96 ARG A C 1
ATOM 724 O O . ARG A 1 96 ? 8.914 4.285 8.367 1 91.06 96 ARG A O 1
ATOM 731 N N . VAL A 1 97 ? 7.543 6.023 8.375 1 83.75 97 VAL A N 1
ATOM 732 C CA . VAL A 1 97 ? 7.754 6.25 9.797 1 83.75 97 VAL A CA 1
ATOM 733 C C . VAL A 1 97 ? 7.113 5.117 10.602 1 83.75 97 VAL A C 1
ATOM 735 O O . VAL A 1 97 ? 7.621 4.73 11.656 1 83.75 97 VAL A O 1
ATOM 738 N N . SER A 1 98 ? 6.051 4.594 10.039 1 81.75 98 SER A N 1
ATOM 739 C CA . SER A 1 98 ? 5.242 3.65 10.805 1 81.75 98 SER A CA 1
ATOM 740 C C . SER A 1 98 ? 6.031 2.389 11.133 1 81.75 98 SER A C 1
ATOM 742 O O . SER A 1 98 ? 5.809 1.768 12.18 1 81.75 98 SER A O 1
ATOM 744 N N . ASP A 1 99 ? 6.984 2.01 10.32 1 83.19 99 ASP A N 1
ATOM 745 C CA . ASP A 1 99 ? 7.656 0.741 10.578 1 83.19 99 ASP A CA 1
ATOM 746 C C . ASP A 1 99 ? 9.164 0.857 10.336 1 83.19 99 ASP A C 1
ATOM 748 O O . ASP A 1 99 ? 9.883 -0.142 10.375 1 83.19 99 ASP A O 1
ATOM 752 N N . GLY A 1 100 ? 9.617 2.066 10.062 1 85.62 100 GLY A N 1
ATOM 753 C CA . GLY A 1 100 ? 11.039 2.32 9.938 1 85.62 100 GLY A CA 1
ATOM 754 C C . GLY A 1 100 ? 11.609 1.877 8.602 1 85.62 100 GLY A C 1
ATOM 755 O O . GLY A 1 100 ? 12.828 1.828 8.422 1 85.62 100 GLY A O 1
ATOM 756 N N . THR A 1 101 ? 10.758 1.52 7.676 1 90 101 THR A N 1
ATOM 757 C CA . THR A 1 101 ? 11.188 1.103 6.348 1 90 101 THR A CA 1
ATOM 758 C C . THR A 1 101 ? 11.156 2.277 5.375 1 90 101 THR A C 1
ATOM 760 O O . THR A 1 101 ? 11.008 3.428 5.789 1 90 101 THR A O 1
ATOM 763 N N . TYR A 1 102 ? 11.539 1.991 4.176 1 93.94 102 TYR A N 1
ATOM 764 C CA . TYR A 1 102 ? 11.43 2.953 3.084 1 93.94 102 TYR A CA 1
ATOM 765 C C . TYR A 1 102 ? 10.547 2.418 1.968 1 93.94 102 TYR A C 1
ATOM 767 O O . TYR A 1 102 ? 10.328 1.208 1.864 1 93.94 102 TYR A O 1
ATOM 775 N N . PHE A 1 103 ? 10.023 3.332 1.217 1 95.56 103 PHE A N 1
ATOM 776 C CA . PHE A 1 103 ? 9.156 2.879 0.131 1 95.56 103 PHE A CA 1
ATOM 777 C C . PHE A 1 103 ? 9.445 3.656 -1.147 1 95.56 103 PHE A C 1
ATOM 779 O O . PHE A 1 103 ? 10.047 4.73 -1.105 1 95.56 103 PHE A O 1
ATOM 786 N N . LYS A 1 104 ? 9.055 2.969 -2.189 1 95.62 104 LYS A N 1
ATOM 787 C CA . LYS A 1 104 ? 9.039 3.535 -3.535 1 95.62 104 LYS A CA 1
ATOM 788 C C . LYS A 1 104 ? 7.746 3.186 -4.266 1 95.62 104 LYS A C 1
ATOM 790 O O . LYS A 1 104 ? 7.203 2.092 -4.09 1 95.62 104 LYS A O 1
ATOM 795 N N . ALA B 1 1 ? 6.816 -14.742 -5.363 1 95.25 1 ALA B N 1
ATOM 796 C CA . ALA B 1 1 ? 5.555 -14.008 -5.324 1 95.25 1 ALA B CA 1
ATOM 797 C C . ALA B 1 1 ? 4.414 -14.906 -4.855 1 95.25 1 ALA B C 1
ATOM 799 O O . ALA B 1 1 ? 4.352 -16.078 -5.219 1 95.25 1 ALA B O 1
ATOM 800 N N . THR B 1 2 ? 3.611 -14.406 -3.979 1 94.81 2 THR B N 1
ATOM 801 C CA . THR B 1 2 ? 2.344 -15.031 -3.619 1 94.81 2 THR B CA 1
ATOM 802 C C . THR B 1 2 ? 1.17 -14.25 -4.207 1 94.81 2 THR B C 1
ATOM 804 O O . THR B 1 2 ? 0.961 -13.086 -3.869 1 94.81 2 THR B O 1
ATOM 807 N N . LEU B 1 3 ? 0.422 -14.898 -5.121 1 96.62 3 LEU B N 1
ATOM 808 C CA . LEU B 1 3 ? -0.687 -14.273 -5.836 1 96.62 3 LEU B CA 1
ATOM 809 C C . LEU B 1 3 ? -2.025 -14.703 -5.242 1 96.62 3 LEU B C 1
ATOM 811 O O . LEU B 1 3 ? -2.219 -15.875 -4.922 1 96.62 3 LEU B O 1
ATOM 815 N N . VAL B 1 4 ? -2.941 -13.789 -5.117 1 96.19 4 VAL B N 1
ATOM 816 C CA . VAL B 1 4 ? -4.277 -14.07 -4.594 1 96.19 4 VAL B CA 1
ATOM 817 C C . VAL B 1 4 ? -5.324 -13.734 -5.656 1 96.19 4 VAL B C 1
ATOM 819 O O . VAL B 1 4 ? -5.273 -12.664 -6.273 1 96.19 4 VAL B O 1
ATOM 822 N N . TYR B 1 5 ? -6.23 -14.672 -5.781 1 95.56 5 TYR B N 1
ATOM 823 C CA . TYR B 1 5 ? -7.309 -14.555 -6.758 1 95.56 5 TYR B CA 1
ATOM 824 C C . TYR B 1 5 ? -8.672 -14.625 -6.078 1 95.56 5 TYR B C 1
ATOM 826 O O . TYR B 1 5 ? -8.883 -15.445 -5.18 1 95.56 5 TYR B O 1
ATOM 834 N N . ASP B 1 6 ? -9.547 -13.742 -6.449 1 87.12 6 ASP B N 1
ATOM 835 C CA . ASP B 1 6 ? -10.891 -13.711 -5.879 1 87.12 6 ASP B CA 1
ATOM 836 C C . ASP B 1 6 ? -11.852 -14.578 -6.684 1 87.12 6 ASP B C 1
ATOM 838 O O . ASP B 1 6 ? -13.023 -14.711 -6.328 1 87.12 6 ASP B O 1
ATOM 842 N N . VAL B 1 7 ? -11.375 -15.148 -7.773 1 76.19 7 VAL B N 1
ATOM 843 C CA . VAL B 1 7 ? -12.219 -15.984 -8.625 1 76.19 7 VAL B CA 1
ATOM 844 C C . VAL B 1 7 ? -11.875 -17.453 -8.398 1 76.19 7 VAL B C 1
ATOM 846 O O . VAL B 1 7 ? -10.93 -17.781 -7.676 1 76.19 7 VAL B O 1
ATOM 849 N N . LYS B 1 8 ? -12.617 -18.312 -9.117 1 78.06 8 LYS B N 1
ATOM 850 C CA . LYS B 1 8 ? -12.617 -19.75 -8.883 1 78.06 8 LYS B CA 1
ATOM 851 C C . LYS B 1 8 ? -11.344 -20.391 -9.445 1 78.06 8 LYS B C 1
ATOM 853 O O . LYS B 1 8 ? -11.133 -21.594 -9.289 1 78.06 8 LYS B O 1
ATOM 858 N N . ASP B 1 9 ? -10.461 -19.562 -9.984 1 83.25 9 ASP B N 1
ATOM 859 C CA . ASP B 1 9 ? -9.227 -20.109 -10.523 1 83.25 9 ASP B CA 1
ATOM 860 C C . ASP B 1 9 ? -8.125 -19.062 -10.57 1 83.25 9 ASP B C 1
ATOM 862 O O . ASP B 1 9 ? -8.336 -17.922 -10.148 1 83.25 9 ASP B O 1
ATOM 866 N N . CYS B 1 10 ? -6.938 -19.469 -10.969 1 93.25 10 CYS B N 1
ATOM 867 C CA . CYS B 1 10 ? -5.766 -18.609 -11.023 1 93.25 10 CYS B CA 1
ATOM 868 C C . CYS B 1 10 ? -5.461 -18.188 -12.453 1 93.25 10 CYS B C 1
ATOM 870 O O . CYS B 1 10 ? -4.297 -18.062 -12.828 1 93.25 10 CYS B O 1
ATOM 872 N N . LYS B 1 11 ? -6.453 -18.016 -13.273 1 89.5 11 LYS B N 1
ATOM 873 C CA . LYS B 1 11 ? -6.223 -17.766 -14.688 1 89.5 11 LYS B CA 1
ATOM 874 C C . LYS B 1 11 ? -6.367 -16.281 -15 1 89.5 11 LYS B C 1
ATOM 876 O O . LYS B 1 11 ? -5.82 -15.789 -15.992 1 89.5 11 LYS B O 1
ATOM 881 N N . SER B 1 12 ? -7.195 -15.602 -14.164 1 91.44 12 SER B N 1
ATOM 882 C CA . SER B 1 12 ? -7.406 -14.18 -14.367 1 91.44 12 SER B CA 1
ATOM 883 C C . SER B 1 12 ? -6.375 -13.352 -13.609 1 91.44 12 SER B C 1
ATOM 885 O O . SER B 1 12 ? -5.461 -13.898 -12.992 1 91.44 12 SER B O 1
ATOM 887 N N . ALA B 1 13 ? -6.48 -12.023 -13.812 1 94.69 13 ALA B N 1
ATOM 888 C CA . ALA B 1 13 ? -5.613 -11.133 -13.031 1 94.69 13 ALA B CA 1
ATOM 889 C C . ALA B 1 13 ? -5.828 -11.328 -11.539 1 94.69 13 ALA B C 1
ATOM 891 O O . ALA B 1 13 ? -6.969 -11.422 -11.07 1 94.69 13 ALA B O 1
ATOM 892 N 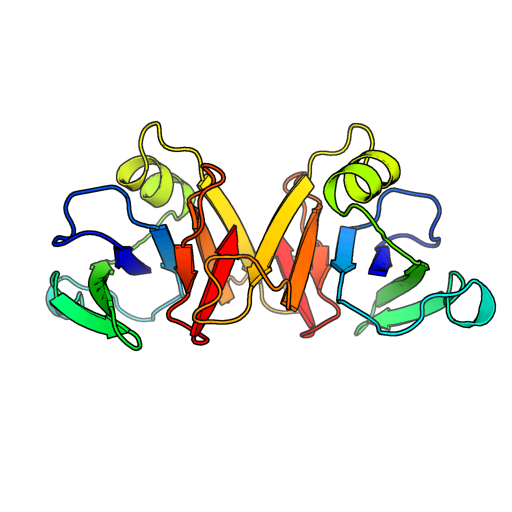N . PRO B 1 14 ? -4.77 -11.492 -10.812 1 96.81 14 PRO B N 1
ATOM 893 C CA . PRO B 1 14 ? -4.926 -11.531 -9.359 1 96.81 14 PRO B CA 1
ATOM 894 C C . PRO B 1 14 ? -5.484 -10.227 -8.789 1 96.81 14 PRO B C 1
ATOM 896 O O . PRO B 1 14 ? -5.5 -9.211 -9.477 1 96.81 14 PRO B O 1
ATOM 899 N N . VAL B 1 15 ? -5.953 -10.305 -7.57 1 96.56 15 VAL B N 1
ATOM 900 C CA . VAL B 1 15 ? -6.41 -9.078 -6.918 1 96.56 15 VAL B CA 1
ATOM 901 C C . VAL B 1 15 ? -5.238 -8.398 -6.207 1 96.56 15 VAL B C 1
ATOM 903 O O . VAL B 1 15 ? -5.246 -7.184 -6.004 1 96.56 15 VAL B O 1
ATOM 906 N N . GLU B 1 16 ? -4.32 -9.18 -5.77 1 96.81 16 GLU B N 1
ATOM 907 C CA . GLU B 1 16 ? -3.102 -8.727 -5.105 1 96.81 16 GLU B CA 1
ATOM 908 C C . GLU B 1 16 ? -1.983 -9.758 -5.25 1 96.81 16 GLU B C 1
ATOM 910 O O . GLU B 1 16 ? -2.242 -10.961 -5.316 1 96.81 16 GLU B O 1
ATOM 915 N N . PHE B 1 17 ? -0.762 -9.281 -5.273 1 96.81 17 PHE B N 1
ATOM 916 C CA . PHE B 1 17 ? 0.31 -10.227 -4.992 1 96.81 17 PHE B CA 1
ATOM 917 C C . PHE B 1 17 ? 1.465 -9.539 -4.273 1 96.81 17 PHE B C 1
ATOM 919 O O . PHE B 1 17 ? 1.632 -8.32 -4.379 1 96.81 17 PHE B O 1
ATOM 926 N N . THR B 1 18 ? 2.17 -10.344 -3.518 1 96.94 18 THR B N 1
ATOM 927 C CA . THR B 1 18 ? 3.32 -9.898 -2.736 1 96.94 18 THR B CA 1
ATOM 928 C C . THR B 1 18 ? 4.59 -10.609 -3.199 1 96.94 18 THR B C 1
ATOM 930 O O . THR B 1 18 ? 4.578 -11.812 -3.451 1 96.94 18 THR B O 1
ATOM 933 N N . VAL B 1 19 ? 5.645 -9.766 -3.365 1 96.12 19 VAL B N 1
ATOM 934 C CA . VAL B 1 19 ? 6.945 -10.305 -3.742 1 96.12 19 VAL B CA 1
ATOM 935 C C . VAL B 1 19 ? 7.941 -10.094 -2.605 1 96.12 19 VAL B C 1
ATOM 937 O O . VAL B 1 19 ? 8.039 -8.992 -2.055 1 96.12 19 VAL B O 1
ATOM 940 N N . GLN B 1 20 ? 8.625 -11.109 -2.236 1 94.25 20 GLN B N 1
ATOM 941 C CA . GLN B 1 20 ? 9.688 -11.023 -1.235 1 94.25 20 GLN B CA 1
ATOM 942 C C . GLN B 1 20 ? 10.938 -11.758 -1.702 1 94.25 20 GLN B C 1
ATOM 944 O O . GLN B 1 20 ? 10.844 -12.781 -2.395 1 94.25 20 GLN B O 1
ATOM 949 N N . PRO B 1 21 ? 12.055 -11.156 -1.318 1 91.56 21 PRO B N 1
ATOM 950 C CA . PRO B 1 21 ? 13.289 -11.859 -1.671 1 91.56 21 PRO B CA 1
ATOM 951 C C . PRO B 1 21 ? 13.375 -13.242 -1.036 1 91.56 21 PRO B C 1
ATOM 953 O O . PRO B 1 21 ? 13.008 -13.422 0.128 1 91.56 21 PRO B O 1
ATOM 956 N N . VAL B 1 22 ? 13.719 -14.109 -1.874 1 85.62 22 VAL B N 1
ATOM 957 C CA . VAL B 1 22 ? 13.969 -15.453 -1.375 1 85.62 22 VAL B CA 1
ATOM 958 C C . VAL B 1 22 ? 15.336 -15.938 -1.855 1 85.62 22 VAL B C 1
ATOM 960 O O . VAL B 1 22 ? 15.867 -15.438 -2.85 1 85.62 22 VAL B O 1
ATOM 963 N N . GLY B 1 23 ? 16.031 -16.641 -1.02 1 76.44 23 GLY B N 1
ATOM 964 C CA . GLY B 1 23 ? 17.344 -17.172 -1.394 1 76.44 23 GLY B CA 1
ATOM 965 C C . GLY B 1 23 ? 17.297 -18.062 -2.621 1 76.44 23 GLY B C 1
ATOM 966 O O . GLY B 1 23 ? 18.188 -18 -3.465 1 76.44 23 GLY B O 1
ATOM 967 N N . ARG B 1 24 ? 16.422 -18.984 -2.768 1 78.38 24 ARG B N 1
ATOM 968 C CA . ARG B 1 24 ? 16.297 -19.875 -3.908 1 78.38 24 ARG B CA 1
ATOM 969 C C . ARG B 1 24 ? 14.852 -20.016 -4.348 1 78.38 24 ARG B C 1
ATOM 971 O O . ARG B 1 24 ? 13.977 -20.328 -3.531 1 78.38 24 ARG B O 1
ATOM 978 N N . CYS B 1 25 ? 14.578 -19.578 -5.59 1 84.81 25 CYS B N 1
ATOM 979 C CA . CYS B 1 25 ? 13.281 -19.797 -6.219 1 84.81 25 CYS B CA 1
ATOM 980 C C . CYS B 1 25 ? 13.398 -20.75 -7.41 1 84.81 25 CYS B C 1
ATOM 982 O O . CYS B 1 25 ? 14.266 -20.562 -8.273 1 84.81 25 CYS B O 1
ATOM 984 N N . SER B 1 26 ? 12.602 -21.812 -7.223 1 82.5 26 SER B N 1
ATOM 985 C CA . SER B 1 26 ? 12.586 -22.797 -8.312 1 82.5 26 SER B CA 1
ATOM 986 C C . SER B 1 26 ? 11.18 -23.328 -8.555 1 82.5 26 SER B C 1
ATOM 988 O O . SER B 1 26 ? 10.266 -23.078 -7.762 1 82.5 26 SER B O 1
ATOM 990 N N . ALA B 1 27 ? 11.031 -23.938 -9.734 1 78.44 27 ALA B N 1
ATOM 991 C CA . ALA B 1 27 ? 9.742 -24.516 -10.094 1 78.44 27 ALA B CA 1
ATOM 992 C C . ALA B 1 27 ? 9.234 -25.438 -9 1 78.44 27 ALA B C 1
ATOM 994 O O . ALA B 1 27 ? 8.023 -25.578 -8.805 1 78.44 27 ALA B O 1
ATOM 995 N N . SER B 1 28 ? 10.195 -26.062 -8.219 1 77.81 28 SER B N 1
ATOM 996 C CA . SER B 1 28 ? 9.797 -27.016 -7.188 1 77.81 28 SER B CA 1
ATOM 997 C C . SER B 1 28 ? 9.281 -26.297 -5.941 1 77.81 28 SER B C 1
ATOM 999 O O . SER B 1 28 ? 8.648 -26.906 -5.082 1 77.81 28 SER B O 1
ATOM 1001 N N . THR B 1 29 ? 9.5 -25.016 -5.902 1 75 29 THR B N 1
ATOM 1002 C CA . THR B 1 29 ? 9.133 -24.328 -4.676 1 75 29 THR B CA 1
ATOM 1003 C C . THR B 1 29 ? 7.902 -23.453 -4.895 1 75 29 THR B C 1
ATOM 1005 O O . THR B 1 29 ? 7.352 -22.891 -3.941 1 75 29 THR B O 1
ATOM 1008 N N . ILE B 1 30 ? 7.512 -23.469 -6.23 1 82.56 30 ILE B N 1
ATOM 1009 C CA . ILE B 1 30 ? 6.344 -22.641 -6.473 1 82.56 30 ILE B CA 1
ATOM 1010 C C . ILE B 1 30 ? 5.07 -23.438 -6.203 1 82.56 30 ILE B C 1
ATOM 1012 O O . ILE B 1 30 ? 5.004 -24.625 -6.512 1 82.56 30 ILE B O 1
ATOM 1016 N N . ALA B 1 31 ? 4.105 -22.781 -5.523 1 85.62 31 ALA B N 1
ATOM 1017 C CA . ALA B 1 31 ? 2.818 -23.406 -5.238 1 85.62 31 ALA B CA 1
ATOM 1018 C C . ALA B 1 31 ? 1.852 -23.234 -6.406 1 85.62 31 ALA B C 1
ATOM 1020 O O . ALA B 1 31 ? 1.681 -22.109 -6.91 1 85.62 31 ALA B O 1
ATOM 1021 N N . ALA B 1 32 ? 1.321 -24.422 -6.797 1 89.69 32 ALA B N 1
ATOM 1022 C CA . ALA B 1 32 ? 0.282 -24.375 -7.824 1 89.69 32 ALA B CA 1
ATOM 1023 C C . ALA B 1 32 ? -0.972 -23.672 -7.301 1 89.69 32 ALA B C 1
ATOM 1025 O O . ALA B 1 32 ? -1.108 -23.453 -6.098 1 89.69 32 ALA B O 1
ATOM 1026 N N . CYS B 1 33 ? -1.832 -23.391 -8.297 1 94.5 33 CYS B N 1
ATOM 1027 C CA . CYS B 1 33 ? -3.105 -22.781 -7.949 1 94.5 33 CYS B CA 1
ATOM 1028 C C . CYS B 1 33 ? -3.895 -23.656 -6.984 1 94.5 33 CYS B C 1
ATOM 1030 O O . CYS B 1 33 ? -4.117 -24.844 -7.254 1 94.5 33 CYS B O 1
ATOM 1032 N N . GLN B 1 34 ? -4.215 -23.109 -5.844 1 93.06 34 GLN B N 1
ATOM 1033 C CA . GLN B 1 34 ? -4.973 -23.859 -4.848 1 93.06 34 GLN B CA 1
ATOM 1034 C C . GLN B 1 34 ? -6.035 -22.984 -4.191 1 93.06 34 GLN B C 1
ATOM 1036 O O . GLN B 1 34 ? -5.848 -21.766 -4.047 1 93.06 34 GLN B O 1
ATOM 1041 N N . LYS B 1 35 ? -7.047 -23.641 -3.754 1 93 35 LYS B N 1
ATOM 1042 C CA . LYS B 1 35 ? -8.102 -22.969 -3.004 1 93 35 LYS B CA 1
ATOM 1043 C C . LYS B 1 35 ? -7.684 -22.719 -1.557 1 93 35 LYS B C 1
ATOM 1045 O O . LYS B 1 35 ? -7.078 -23.594 -0.929 1 93 35 LYS B O 1
ATOM 1050 N N . ILE B 1 36 ? -7.996 -21.484 -1.104 1 90.12 36 ILE B N 1
ATOM 1051 C CA . ILE B 1 36 ? -7.789 -21.188 0.306 1 90.12 36 ILE B CA 1
ATOM 1052 C C . ILE B 1 36 ? -9.078 -20.625 0.909 1 90.12 36 ILE B C 1
ATOM 1054 O O . ILE B 1 36 ? -9.812 -19.891 0.244 1 90.12 36 ILE B O 1
ATOM 1058 N N . ASP B 1 37 ? -9.266 -20.953 2.098 1 86.62 37 ASP B N 1
ATOM 1059 C CA . ASP B 1 37 ? -10.438 -20.438 2.791 1 86.62 37 ASP B CA 1
ATOM 1060 C C . ASP B 1 37 ? -10.156 -19.062 3.396 1 86.62 37 ASP B C 1
ATOM 1062 O O . ASP B 1 37 ? -9.148 -18.859 4.074 1 86.62 37 ASP B O 1
ATOM 1066 N N . PHE B 1 38 ? -11 -18.156 3.053 1 85.19 38 PHE B N 1
ATOM 1067 C CA . PHE B 1 38 ? -10.953 -16.797 3.598 1 85.19 38 PHE B CA 1
ATOM 1068 C C . PHE B 1 38 ? -12.297 -16.406 4.199 1 85.19 38 PHE B C 1
ATOM 1070 O O . PHE B 1 38 ? -13.203 -15.984 3.484 1 85.19 38 PHE B O 1
ATOM 1077 N N . TRP B 1 39 ? -12.281 -16.531 5.488 1 78.25 39 TRP B N 1
ATOM 1078 C CA . TRP B 1 39 ? -13.555 -16.359 6.18 1 78.25 39 TRP B CA 1
ATOM 1079 C C . TRP B 1 39 ? -14.641 -17.219 5.543 1 78.25 39 TRP B C 1
ATOM 1081 O O . TRP B 1 39 ? -14.531 -18.438 5.516 1 78.25 39 TRP B O 1
ATOM 1091 N N . SER B 1 40 ? -15.719 -16.578 5.039 1 73.88 40 SER B N 1
ATOM 1092 C CA . SER B 1 40 ? -16.828 -17.328 4.477 1 73.88 40 SER B CA 1
ATOM 1093 C C . SER B 1 40 ? -16.703 -17.453 2.961 1 73.88 40 SER B C 1
ATOM 1095 O O . SER B 1 40 ? -17.625 -17.938 2.295 1 73.88 40 SER B O 1
ATOM 1097 N N . SER B 1 41 ? -15.602 -17.016 2.492 1 77 41 SER B N 1
ATOM 1098 C CA . SER B 1 41 ? -15.398 -17.062 1.05 1 77 41 SER B CA 1
ATOM 1099 C C . SER B 1 41 ? -14.172 -17.906 0.693 1 77 41 SER B C 1
ATOM 1101 O O . SER B 1 41 ? -13.414 -18.312 1.575 1 77 41 SER B O 1
ATOM 1103 N N . ALA B 1 42 ? -14.203 -18.297 -0.512 1 85.88 42 ALA B N 1
ATOM 1104 C CA . ALA B 1 42 ? -13.039 -19 -1.045 1 85.88 42 ALA B CA 1
ATOM 1105 C C . ALA B 1 42 ? -12.234 -18.109 -1.982 1 85.88 42 ALA B C 1
ATOM 1107 O O . ALA B 1 42 ? -12.797 -17.359 -2.777 1 85.88 42 ALA B O 1
ATOM 1108 N N . LEU B 1 43 ? -10.953 -18.141 -1.736 1 92.94 43 LEU B N 1
ATOM 1109 C CA . LEU B 1 43 ? -10 -17.5 -2.639 1 92.94 43 LEU B CA 1
ATOM 1110 C C . LEU B 1 43 ? -9.047 -18.531 -3.24 1 92.94 43 LEU B C 1
ATOM 1112 O O . LEU B 1 43 ? -9.117 -19.719 -2.896 1 92.94 43 LEU B O 1
ATOM 1116 N N . TYR B 1 44 ? -8.359 -18.094 -4.137 1 95.25 44 TYR B N 1
ATOM 1117 C CA . TYR B 1 44 ? -7.328 -18.953 -4.715 1 95.25 44 TYR B CA 1
ATOM 1118 C C . TYR B 1 44 ? -5.961 -18.281 -4.617 1 95.25 44 TYR B C 1
ATOM 1120 O O . TYR B 1 44 ? -5.855 -17.062 -4.625 1 95.25 44 TYR B O 1
ATOM 1128 N N . GLN B 1 45 ? -5 -19.141 -4.496 1 94.31 45 GLN B N 1
ATOM 1129 C CA . GLN B 1 45 ? -3.641 -18.641 -4.312 1 94.31 45 GLN B CA 1
ATOM 1130 C C . GLN B 1 45 ? -2.643 -19.453 -5.129 1 94.31 45 GLN B C 1
ATOM 1132 O O . GLN B 1 45 ? -2.803 -20.672 -5.281 1 94.31 45 GLN B O 1
ATOM 1137 N N . ALA B 1 46 ? -1.672 -18.797 -5.598 1 94.81 46 ALA B N 1
ATOM 1138 C CA . ALA B 1 46 ? -0.546 -19.406 -6.293 1 94.81 46 ALA B CA 1
ATOM 1139 C C . ALA B 1 46 ? 0.761 -18.688 -5.969 1 94.81 46 ALA B C 1
ATOM 1141 O O . ALA B 1 46 ? 0.751 -17.609 -5.383 1 94.81 46 ALA B O 1
ATOM 1142 N N . SER B 1 47 ? 1.804 -19.344 -6.215 1 94.44 47 SER B N 1
ATOM 1143 C CA . SER B 1 47 ? 3.098 -18.703 -6.035 1 94.44 47 SER B CA 1
ATOM 1144 C C . SER B 1 47 ? 3.939 -18.781 -7.305 1 94.44 47 SER B C 1
ATOM 1146 O O . SER B 1 47 ? 3.693 -19.625 -8.164 1 94.44 47 SER B O 1
ATOM 1148 N N . ASP B 1 48 ? 4.855 -17.906 -7.488 1 94.31 48 ASP B N 1
ATOM 1149 C CA . ASP B 1 48 ? 5.773 -17.875 -8.625 1 94.31 48 ASP B CA 1
ATOM 1150 C C . ASP B 1 48 ? 7.105 -17.234 -8.234 1 94.31 48 ASP B C 1
ATOM 1152 O O . ASP B 1 48 ? 7.203 -16.562 -7.207 1 94.31 48 ASP B O 1
ATOM 1156 N N . CYS B 1 49 ? 8.133 -17.562 -9.07 1 94.56 49 CYS B N 1
ATOM 1157 C CA . CYS B 1 49 ? 9.414 -16.875 -8.938 1 94.56 49 CYS B CA 1
ATOM 1158 C C . CYS B 1 49 ? 9.453 -15.625 -9.805 1 94.56 49 CYS B C 1
ATOM 1160 O O . CYS B 1 49 ? 9.094 -15.664 -10.977 1 94.56 49 CYS B O 1
ATOM 1162 N N . VAL B 1 50 ? 9.82 -14.547 -9.156 1 93.5 50 VAL B N 1
ATOM 1163 C CA . VAL B 1 50 ? 9.781 -13.258 -9.836 1 93.5 50 VAL B CA 1
ATOM 1164 C C . VAL B 1 50 ? 11.148 -12.586 -9.742 1 93.5 50 VAL B C 1
ATOM 1166 O O . VAL B 1 50 ? 11.719 -12.477 -8.656 1 93.5 50 VAL B O 1
ATOM 1169 N N . GLU B 1 51 ? 11.648 -12.109 -10.883 1 90.75 51 GLU B N 1
ATOM 1170 C CA . GLU B 1 51 ? 12.898 -11.359 -10.906 1 90.75 51 GLU B CA 1
ATOM 1171 C C . GLU B 1 51 ? 12.648 -9.859 -11.023 1 90.75 51 GLU B C 1
ATOM 1173 O O . GLU B 1 51 ? 13.297 -9.062 -10.352 1 90.75 51 GLU B O 1
ATOM 1178 N N . ASP B 1 52 ? 11.703 -9.445 -11.828 1 94.69 52 ASP B N 1
ATOM 1179 C CA . ASP B 1 52 ? 11.312 -8.062 -12.062 1 94.69 52 ASP B CA 1
ATOM 1180 C C . ASP B 1 52 ? 9.836 -7.844 -11.734 1 94.69 52 ASP B C 1
ATOM 1182 O O . ASP B 1 52 ? 8.961 -8.273 -12.484 1 94.69 52 ASP B O 1
ATOM 1186 N N . VAL B 1 53 ? 9.641 -7.156 -10.656 1 96.5 53 VAL B N 1
ATOM 1187 C CA . VAL B 1 53 ? 8.289 -6.992 -10.141 1 96.5 53 VAL B CA 1
ATOM 1188 C C . VAL B 1 53 ? 7.418 -6.285 -11.172 1 96.5 53 VAL B C 1
ATOM 1190 O O . VAL B 1 53 ? 6.277 -6.684 -11.414 1 96.5 53 VAL B O 1
ATOM 1193 N N . ALA B 1 54 ? 7.918 -5.223 -11.781 1 96.62 54 ALA B N 1
AT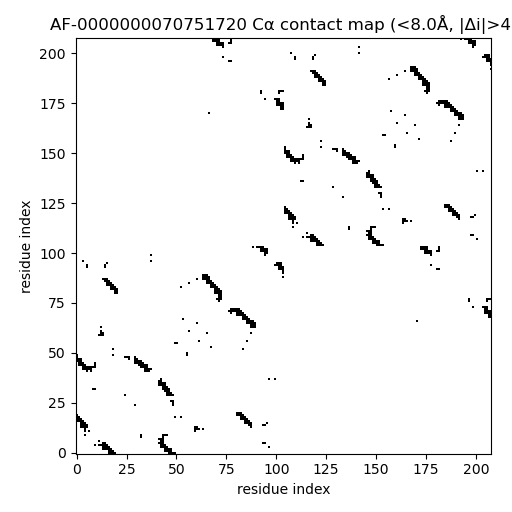OM 1194 C CA . ALA B 1 54 ? 7.141 -4.426 -12.727 1 96.62 54 ALA B CA 1
ATOM 1195 C C . ALA B 1 54 ? 6.762 -5.25 -13.961 1 96.62 54 ALA B C 1
ATOM 1197 O O . ALA B 1 54 ? 5.617 -5.211 -14.414 1 96.62 54 ALA B O 1
ATOM 1198 N N . GLU B 1 55 ? 7.703 -5.98 -14.461 1 97.56 55 GLU B N 1
ATOM 1199 C CA . GLU B 1 55 ? 7.43 -6.824 -15.625 1 97.56 55 GLU B CA 1
ATOM 1200 C C . GLU B 1 55 ? 6.414 -7.91 -15.289 1 97.56 55 GLU B C 1
ATOM 1202 O O . GLU B 1 55 ? 5.504 -8.188 -16.078 1 97.56 55 GLU B O 1
ATOM 1207 N N . PHE B 1 56 ? 6.652 -8.523 -14.133 1 97.31 56 PHE B N 1
ATOM 1208 C CA . PHE B 1 56 ? 5.738 -9.57 -13.695 1 97.31 56 PHE B CA 1
ATOM 1209 C C . PHE B 1 56 ? 4.324 -9.023 -13.523 1 97.31 56 PHE B C 1
ATOM 1211 O O . PHE B 1 56 ? 3.354 -9.641 -13.961 1 97.31 56 PHE B O 1
ATOM 1218 N N . ALA B 1 57 ? 4.223 -7.852 -12.922 1 98.12 57 ALA B N 1
ATOM 1219 C CA . ALA B 1 57 ? 2.924 -7.215 -12.734 1 98.12 57 ALA B CA 1
ATOM 1220 C C . ALA B 1 57 ? 2.244 -6.949 -14.078 1 98.12 57 ALA B C 1
ATOM 1222 O O . ALA B 1 57 ? 1.059 -7.242 -14.25 1 98.12 57 ALA B O 1
ATOM 1223 N N . ALA B 1 58 ? 2.953 -6.398 -15.008 1 97.94 58 ALA B N 1
ATOM 1224 C CA . ALA B 1 58 ? 2.396 -6.121 -16.328 1 97.94 58 ALA B CA 1
ATOM 1225 C C . ALA B 1 58 ? 1.869 -7.398 -16.984 1 97.94 58 ALA B C 1
ATOM 1227 O O . ALA B 1 58 ? 0.815 -7.387 -17.625 1 97.94 58 ALA B O 1
ATOM 1228 N N . SER B 1 59 ? 2.57 -8.461 -16.812 1 96.94 59 SER B N 1
ATOM 1229 C CA . SER B 1 59 ? 2.178 -9.734 -17.406 1 96.94 59 SER B CA 1
ATOM 1230 C C . SER B 1 59 ? 0.914 -10.289 -16.766 1 96.94 59 SER B C 1
ATOM 1232 O O . SER B 1 59 ? 0.09 -10.914 -17.438 1 96.94 59 SER B O 1
ATOM 1234 N N . LYS B 1 60 ? 0.741 -10.094 -15.484 1 96.94 60 LYS B N 1
ATOM 1235 C CA . LYS B 1 60 ? -0.377 -10.68 -14.75 1 96.94 60 LYS B CA 1
ATOM 1236 C C . LYS B 1 60 ? -1.636 -9.828 -14.891 1 96.94 60 LYS B C 1
ATOM 1238 O O . LYS B 1 60 ? -2.748 -10.352 -14.93 1 96.94 60 LYS B O 1
ATOM 1243 N N . PHE B 1 61 ? -1.442 -8.516 -14.992 1 97.38 61 PHE B N 1
ATOM 1244 C CA . PHE B 1 61 ? -2.598 -7.629 -14.977 1 97.38 61 PHE B CA 1
ATOM 1245 C C . PHE B 1 61 ? -2.99 -7.219 -16.391 1 97.38 61 PHE B C 1
ATOM 1247 O O . PHE B 1 61 ? -4.156 -6.93 -16.656 1 97.38 61 PHE B O 1
ATOM 1254 N N . GLY B 1 62 ? -2.012 -7.207 -17.297 1 95.69 62 GLY B N 1
ATOM 1255 C CA . GLY B 1 62 ? -2.326 -6.75 -18.641 1 95.69 62 GLY B CA 1
ATOM 1256 C C . GLY B 1 62 ? -2.893 -5.344 -18.672 1 95.69 62 GLY B C 1
ATOM 1257 O O . GLY B 1 62 ? -2.246 -4.395 -18.219 1 95.69 62 GLY B O 1
ATOM 1258 N N . ASN B 1 63 ? -4.168 -5.227 -19.016 1 95.19 63 ASN B N 1
ATOM 1259 C CA . ASN B 1 63 ? -4.797 -3.914 -19.141 1 95.19 63 ASN B CA 1
ATOM 1260 C C . ASN B 1 63 ? -5.531 -3.52 -17.859 1 95.19 63 ASN B C 1
ATOM 1262 O O . ASN B 1 63 ? -6.082 -2.42 -17.766 1 95.19 63 ASN B O 1
ATOM 1266 N N . VAL B 1 64 ? -5.555 -4.406 -16.906 1 95.31 64 VAL B N 1
ATOM 1267 C CA . VAL B 1 64 ? -6.18 -4.098 -15.617 1 95.31 64 VAL B CA 1
ATOM 1268 C C . VAL B 1 64 ? -5.281 -3.156 -14.82 1 95.31 64 VAL B C 1
ATOM 1270 O O . VAL B 1 64 ? -4.094 -3.424 -14.641 1 95.31 64 VAL B O 1
ATOM 1273 N N . PRO B 1 65 ? -5.859 -2.01 -14.391 1 97.19 65 PRO B N 1
ATOM 1274 C CA . PRO B 1 65 ? -5.031 -1.083 -13.609 1 97.19 65 PRO B CA 1
ATOM 1275 C C . PRO B 1 65 ? -4.512 -1.698 -12.312 1 97.19 65 PRO B C 1
ATOM 1277 O O . PRO B 1 65 ? -5.223 -2.471 -11.664 1 97.19 65 PRO B O 1
ATOM 1280 N N . TYR B 1 66 ? -3.283 -1.364 -11.938 1 97.81 66 TYR B N 1
ATOM 1281 C CA . TYR B 1 66 ? -2.658 -1.843 -10.711 1 97.81 66 TYR B CA 1
ATOM 1282 C C . TYR B 1 66 ? -1.681 -0.813 -10.156 1 97.81 66 TYR B C 1
ATOM 1284 O O . TYR B 1 66 ? -1.29 0.121 -10.859 1 97.81 66 TYR B O 1
ATOM 1292 N N . LEU B 1 67 ? -1.363 -0.974 -8.867 1 97.19 67 LEU B N 1
ATOM 1293 C CA . LEU B 1 67 ? -0.358 -0.167 -8.18 1 97.19 67 LEU B CA 1
ATOM 1294 C C . LEU B 1 67 ? 0.71 -1.052 -7.551 1 97.19 67 LEU B C 1
ATOM 1296 O O . LEU B 1 67 ? 0.422 -2.172 -7.121 1 97.19 67 LEU B O 1
ATOM 1300 N N . ILE B 1 68 ? 1.901 -0.505 -7.527 1 97.69 68 ILE B N 1
ATOM 1301 C CA . ILE B 1 68 ? 3.008 -1.19 -6.867 1 97.69 68 ILE B CA 1
ATOM 1302 C C . ILE B 1 68 ? 3.545 -0.327 -5.73 1 97.69 68 ILE B C 1
ATOM 1304 O O . ILE B 1 68 ? 3.834 0.856 -5.922 1 97.69 68 ILE B O 1
ATOM 1308 N N . VAL B 1 69 ? 3.627 -0.931 -4.566 1 96.44 69 VAL B N 1
ATOM 1309 C CA . VAL B 1 69 ? 4.332 -0.322 -3.445 1 96.44 69 VAL B CA 1
ATOM 1310 C C . VAL B 1 69 ? 5.516 -1.198 -3.043 1 96.44 69 VAL B C 1
ATOM 1312 O O . VAL B 1 69 ? 5.332 -2.324 -2.576 1 96.44 69 VAL B O 1
ATOM 1315 N N . GLU B 1 70 ? 6.68 -0.625 -3.215 1 97 70 GLU B N 1
ATOM 1316 C CA . GLU B 1 70 ? 7.895 -1.336 -2.82 1 97 70 GLU B CA 1
ATOM 1317 C C . GLU B 1 70 ? 8.391 -0.861 -1.459 1 97 70 GLU B C 1
ATOM 1319 O O . GLU B 1 70 ? 8.5 0.343 -1.216 1 97 70 GLU B O 1
ATOM 1324 N N . ASN B 1 71 ? 8.688 -1.812 -0.668 1 96.25 71 ASN B N 1
ATOM 1325 C CA . ASN B 1 71 ? 9.234 -1.535 0.656 1 96.25 71 ASN B CA 1
ATOM 1326 C C . ASN B 1 71 ? 10.695 -1.976 0.765 1 96.25 71 ASN B C 1
ATOM 1328 O O . ASN B 1 71 ? 11.039 -3.094 0.377 1 96.25 71 ASN B O 1
ATOM 1332 N N . TYR B 1 72 ? 11.484 -1.081 1.343 1 96 72 TYR B N 1
ATOM 1333 C CA . TYR B 1 72 ? 12.93 -1.303 1.403 1 96 72 TYR B CA 1
ATOM 1334 C C . TYR B 1 72 ? 13.43 -1.213 2.838 1 96 72 TYR B C 1
ATOM 1336 O O . TYR B 1 72 ? 12.82 -0.547 3.678 1 96 72 TYR B O 1
ATOM 1344 N N . ALA B 1 73 ? 14.492 -1.933 3.008 1 92.62 73 ALA B N 1
ATOM 1345 C CA . ALA B 1 73 ? 15.141 -1.902 4.316 1 92.62 73 ALA B CA 1
ATOM 1346 C C . ALA B 1 73 ? 15.641 -0.497 4.648 1 92.62 73 ALA B C 1
ATOM 1348 O O . ALA B 1 73 ? 16 0.267 3.756 1 92.62 73 ALA B O 1
ATOM 1349 N N . ALA B 1 74 ? 15.594 -0.227 5.957 1 86.81 74 ALA B N 1
ATOM 1350 C CA . ALA B 1 74 ? 16.094 1.062 6.43 1 86.81 74 ALA B CA 1
ATOM 1351 C C . ALA B 1 74 ? 17.562 1.231 6.105 1 86.81 74 ALA B C 1
ATOM 1353 O O . ALA B 1 74 ? 18.312 0.249 6.027 1 86.81 74 ALA B O 1
ATOM 1354 N N . ASP B 1 75 ? 17.953 2.514 5.848 1 81.56 75 ASP B N 1
ATOM 1355 C CA . ASP B 1 75 ? 19.359 2.926 5.719 1 81.56 75 ASP B CA 1
ATOM 1356 C C . ASP B 1 75 ? 20 2.281 4.5 1 81.56 75 ASP B C 1
ATOM 1358 O O . ASP B 1 75 ? 21.188 1.945 4.527 1 81.56 75 ASP B O 1
ATOM 1362 N N . THR B 1 76 ? 19.281 1.948 3.441 1 89.06 76 THR B N 1
ATOM 1363 C CA . THR B 1 76 ? 19.875 1.359 2.244 1 89.06 76 THR B CA 1
ATOM 1364 C C . THR B 1 76 ? 19.578 2.221 1.019 1 89.06 76 THR B C 1
ATOM 1366 O O . THR B 1 76 ? 19.891 1.832 -0.109 1 89.06 76 THR B O 1
ATOM 1369 N N . ASN B 1 77 ? 18.906 3.367 1.255 1 87.25 77 ASN B N 1
ATOM 1370 C CA . ASN B 1 77 ? 18.516 4.238 0.151 1 87.25 77 ASN B CA 1
ATOM 1371 C C . ASN B 1 77 ? 17.797 3.461 -0.947 1 87.25 77 ASN B C 1
ATOM 1373 O O . ASN B 1 77 ? 18.156 3.551 -2.121 1 87.25 77 ASN B O 1
ATOM 1377 N N . CYS B 1 78 ? 16.922 2.529 -0.595 1 94 78 CYS B N 1
ATOM 1378 C CA . CYS B 1 78 ? 16.062 1.742 -1.468 1 94 78 CYS B CA 1
ATOM 1379 C C . CYS B 1 78 ? 16.875 0.809 -2.35 1 94 78 CYS B C 1
ATOM 1381 O O . CYS B 1 78 ? 16.578 0.643 -3.533 1 94 78 CYS B O 1
ATOM 1383 N N . GLN B 1 79 ? 17.922 0.285 -1.718 1 94 79 GLN B N 1
ATOM 1384 C CA . GLN B 1 79 ? 18.75 -0.685 -2.432 1 94 79 GLN B CA 1
ATOM 1385 C C . GLN B 1 79 ? 18.359 -2.113 -2.061 1 94 79 GLN B C 1
ATOM 1387 O O . GLN B 1 79 ? 18.578 -3.041 -2.846 1 94 79 GLN B O 1
ATOM 1392 N N . THR B 1 80 ? 17.844 -2.35 -0.84 1 94.81 80 THR B N 1
ATOM 1393 C CA . THR B 1 80 ? 17.5 -3.691 -0.39 1 94.81 80 THR B CA 1
ATOM 1394 C C . THR B 1 80 ? 15.984 -3.834 -0.256 1 94.81 80 THR B C 1
ATOM 1396 O O . THR B 1 80 ? 15.398 -3.377 0.729 1 94.81 80 THR B O 1
ATOM 1399 N N . LEU B 1 81 ? 15.438 -4.523 -1.214 1 95.81 81 LEU B N 1
ATOM 1400 C CA . LEU B 1 81 ? 13.992 -4.758 -1.206 1 95.81 81 LEU B CA 1
ATOM 1401 C C . LEU B 1 81 ? 13.609 -5.719 -0.086 1 95.81 81 LEU B C 1
ATOM 1403 O O . LEU B 1 81 ? 14.211 -6.781 0.063 1 95.81 81 LEU B O 1
ATOM 1407 N N . LYS B 1 82 ? 12.617 -5.309 0.727 1 95.69 82 LYS B N 1
ATOM 1408 C CA . LYS B 1 82 ? 12.023 -6.207 1.716 1 95.69 82 LYS B CA 1
ATOM 1409 C C . LYS B 1 82 ? 10.781 -6.898 1.161 1 95.69 82 LYS B C 1
ATOM 1411 O O . LYS B 1 82 ? 10.633 -8.117 1.286 1 95.69 82 LYS B O 1
ATOM 1416 N N . THR B 1 83 ? 9.93 -6.074 0.61 1 95.94 83 THR B N 1
ATOM 1417 C CA . THR B 1 83 ? 8.68 -6.586 0.063 1 95.94 83 THR B CA 1
ATOM 1418 C C . THR B 1 83 ? 8.125 -5.645 -1.002 1 95.94 83 THR B C 1
ATOM 1420 O O . THR B 1 83 ? 8.328 -4.43 -0.93 1 95.94 83 THR B O 1
ATOM 1423 N N . ALA B 1 84 ? 7.562 -6.172 -2.02 1 97 84 ALA B N 1
ATOM 1424 C CA . ALA B 1 84 ? 6.73 -5.414 -2.951 1 97 84 ALA B CA 1
ATOM 1425 C C . ALA B 1 84 ? 5.293 -5.926 -2.947 1 97 84 ALA B C 1
ATOM 1427 O O . ALA B 1 84 ? 5.059 -7.137 -2.984 1 97 84 ALA B O 1
ATOM 1428 N N . VAL B 1 85 ? 4.363 -5.008 -2.828 1 97.19 85 VAL B N 1
ATOM 1429 C CA . VAL B 1 85 ? 2.953 -5.371 -2.904 1 97.19 85 VAL B CA 1
ATOM 1430 C C . VAL B 1 85 ? 2.316 -4.723 -4.133 1 97.19 85 VAL B C 1
ATOM 1432 O O . VAL B 1 85 ? 2.494 -3.525 -4.367 1 97.19 85 VAL B O 1
ATOM 1435 N N . VAL B 1 86 ? 1.626 -5.52 -4.871 1 98.19 86 VAL B N 1
ATOM 1436 C CA . VAL B 1 86 ? 0.907 -5.047 -6.051 1 98.19 86 VAL B CA 1
ATOM 1437 C C . VAL B 1 86 ? -0.596 -5.211 -5.836 1 98.19 86 VAL B C 1
ATOM 1439 O O . VAL B 1 86 ? -1.064 -6.285 -5.461 1 98.19 86 VAL B O 1
ATOM 1442 N N . TYR B 1 87 ? -1.292 -4.164 -6.059 1 97.56 87 TYR B N 1
ATOM 1443 C CA . TYR B 1 87 ? -2.732 -4.121 -5.828 1 97.56 87 TYR B CA 1
ATOM 1444 C C . TYR B 1 87 ? -3.486 -3.941 -7.141 1 97.56 87 TYR B C 1
ATOM 1446 O O . TYR B 1 87 ? -3.156 -3.061 -7.938 1 97.56 87 TYR B O 1
ATOM 1454 N N . LYS B 1 88 ? -4.5 -4.766 -7.301 1 97.44 88 LYS B N 1
ATOM 1455 C CA . LYS B 1 88 ? -5.469 -4.426 -8.336 1 97.44 88 LYS B CA 1
ATOM 1456 C C . LYS B 1 88 ? -6.16 -3.1 -8.039 1 97.44 88 LYS B C 1
ATOM 1458 O O . LYS B 1 88 ? -6.609 -2.869 -6.914 1 97.44 88 LYS B O 1
ATOM 1463 N N . ALA B 1 89 ? -6.133 -2.205 -9.039 1 96.69 89 ALA B N 1
ATOM 1464 C CA . ALA B 1 89 ? -6.582 -0.836 -8.805 1 96.69 89 ALA B CA 1
ATOM 1465 C C . ALA B 1 89 ? -7.738 -0.471 -9.727 1 96.69 89 ALA B C 1
ATOM 1467 O O . ALA B 1 89 ? -7.699 0.559 -10.406 1 96.69 89 ALA B O 1
ATOM 1468 N N . ASP B 1 90 ? -8.844 -1.212 -9.641 1 94.56 90 ASP B N 1
ATOM 1469 C CA . ASP B 1 90 ? -9.984 -0.937 -10.516 1 94.56 90 ASP B CA 1
ATOM 1470 C C . ASP B 1 90 ? -11.148 -0.342 -9.727 1 94.56 90 ASP B C 1
ATOM 1472 O O . ASP B 1 90 ? -12.273 -0.285 -10.219 1 94.56 90 ASP B O 1
ATOM 1476 N N . GLY B 1 91 ? -10.891 -0.03 -8.477 1 92.5 91 GLY B N 1
ATOM 1477 C CA . GLY B 1 91 ? -11.875 0.664 -7.664 1 92.5 91 GLY B CA 1
ATOM 1478 C C . GLY B 1 91 ? -12.844 -0.275 -6.969 1 92.5 91 GLY B C 1
ATOM 1479 O O . GLY B 1 91 ? -13.75 0.171 -6.254 1 92.5 91 GLY B O 1
ATOM 1480 N N . LYS B 1 92 ? -12.68 -1.548 -7.168 1 94.75 92 LYS B N 1
ATOM 1481 C CA . LYS B 1 92 ? -13.555 -2.52 -6.516 1 94.75 92 LYS B CA 1
ATOM 1482 C C . LYS B 1 92 ? -12.969 -2.984 -5.188 1 94.75 92 LYS B C 1
ATOM 1484 O O . LYS B 1 92 ? -11.82 -2.654 -4.859 1 94.75 92 LYS B O 1
ATOM 1489 N N . CYS B 1 93 ? -13.773 -3.682 -4.434 1 95 93 CYS B N 1
ATOM 1490 C CA . CYS B 1 93 ? -13.406 -4.137 -3.098 1 95 93 CYS B CA 1
ATOM 1491 C C . CYS B 1 93 ? -12.852 -5.555 -3.139 1 95 93 CYS B C 1
ATOM 1493 O O . CYS B 1 93 ? -13.516 -6.477 -3.621 1 95 93 CYS B O 1
ATOM 1495 N N . TYR B 1 94 ? -11.586 -5.723 -2.602 1 94.38 94 TYR B N 1
ATOM 1496 C CA . TYR B 1 94 ? -10.938 -7.031 -2.678 1 94.38 94 TYR B CA 1
ATOM 1497 C C . TYR B 1 94 ? -10.43 -7.465 -1.311 1 94.38 94 TYR B C 1
ATOM 1499 O O . TYR B 1 94 ? -10.039 -6.629 -0.492 1 94.38 94 TYR B O 1
ATOM 1507 N N . PRO B 1 95 ? -10.32 -8.727 -1.077 1 91.81 95 PRO B N 1
ATOM 1508 C CA . PRO B 1 95 ? -9.773 -9.242 0.18 1 91.81 95 PRO B CA 1
ATOM 1509 C C . PRO B 1 95 ? -8.242 -9.172 0.225 1 91.81 95 PRO B C 1
ATOM 1511 O O . PRO B 1 95 ? -7.586 -9.336 -0.805 1 91.81 95 PRO B O 1
ATOM 1514 N N . ARG B 1 96 ? -7.812 -8.945 1.394 1 91.12 96 ARG B N 1
ATOM 1515 C CA . ARG B 1 96 ? -6.395 -9.07 1.709 1 91.12 96 ARG B CA 1
ATOM 1516 C C . ARG B 1 96 ? -6.141 -10.266 2.631 1 91.12 96 ARG B C 1
ATOM 1518 O O . ARG B 1 96 ? -6.52 -10.234 3.805 1 91.12 96 ARG B O 1
ATOM 1525 N N . VAL B 1 97 ? -5.453 -11.133 2.098 1 84 97 VAL B N 1
ATOM 1526 C CA . VAL B 1 97 ? -5.309 -12.398 2.807 1 84 97 VAL B CA 1
ATOM 1527 C C . VAL B 1 97 ? -4.332 -12.234 3.967 1 84 97 VAL B C 1
ATOM 1529 O O . VAL B 1 97 ? -4.48 -12.875 5.012 1 84 97 VAL B O 1
ATOM 1532 N N . SER B 1 98 ? -3.404 -11.328 3.766 1 82.44 98 SER B N 1
ATOM 1533 C CA . SER B 1 98 ? -2.301 -11.227 4.715 1 82.44 98 SER B CA 1
ATOM 1534 C C . SER B 1 98 ? -2.793 -10.805 6.094 1 82.44 98 SER B C 1
ATOM 1536 O O . SER B 1 98 ? -2.213 -11.195 7.113 1 82.44 98 SER B O 1
ATOM 1538 N N . ASP B 1 99 ? -3.881 -10.07 6.18 1 83.88 99 ASP B N 1
ATOM 1539 C CA . ASP B 1 99 ? -4.281 -9.57 7.492 1 83.88 99 ASP B CA 1
ATOM 1540 C C . ASP B 1 99 ? -5.797 -9.641 7.664 1 83.88 99 ASP B C 1
ATOM 1542 O O . ASP B 1 99 ? -6.336 -9.148 8.656 1 83.88 99 ASP B O 1
ATOM 1546 N N . GLY B 1 100 ? -6.461 -10.242 6.699 1 85.81 100 GLY B N 1
ATOM 1547 C CA . GLY B 1 100 ? -7.891 -10.484 6.812 1 85.81 100 GLY B CA 1
ATOM 1548 C C . GLY B 1 100 ? -8.727 -9.25 6.531 1 85.81 100 GLY B C 1
ATOM 1549 O O . GLY B 1 100 ? -9.938 -9.25 6.777 1 85.81 100 GLY B O 1
ATOM 1550 N N . THR B 1 101 ? -8.117 -8.211 6.035 1 90.19 101 THR B N 1
ATOM 1551 C CA . THR B 1 101 ? -8.828 -6.98 5.703 1 90.19 101 THR B CA 1
ATOM 1552 C C . THR B 1 101 ? -9.211 -6.961 4.227 1 90.19 101 THR B C 1
ATOM 1554 O O . THR B 1 101 ? -9.102 -7.977 3.539 1 90.19 101 THR B O 1
ATOM 1557 N N . TYR B 1 102 ? -9.867 -5.91 3.857 1 94.12 102 TYR B N 1
ATOM 1558 C CA . TYR B 1 102 ? -10.18 -5.648 2.457 1 94.12 102 TYR B CA 1
ATOM 1559 C C . TYR B 1 102 ? -9.555 -4.34 1.991 1 94.12 102 TYR B C 1
ATOM 1561 O O . TYR B 1 102 ? -9.219 -3.48 2.809 1 94.12 102 TYR B O 1
ATOM 1569 N N . PHE B 1 103 ? -9.375 -4.258 0.714 1 95.62 103 PHE B N 1
ATOM 1570 C CA . PHE B 1 103 ? -8.773 -3.025 0.213 1 95.62 103 PHE B CA 1
ATOM 1571 C C . PHE B 1 103 ? -9.484 -2.555 -1.052 1 95.62 103 PHE B C 1
ATOM 1573 O O . PHE B 1 103 ? -10.188 -3.33 -1.701 1 95.62 103 PHE B O 1
ATOM 1580 N N . LYS B 1 104 ? -9.289 -1.264 -1.22 1 95.75 104 LYS B N 1
ATOM 1581 C CA . LYS B 1 104 ? -9.695 -0.572 -2.439 1 95.75 104 LYS B CA 1
ATOM 1582 C C . LYS B 1 104 ? -8.602 0.373 -2.926 1 95.75 104 LYS B C 1
ATOM 1584 O O . LYS B 1 104 ? -7.891 0.98 -2.119 1 95.75 104 LYS B O 1
#

Solvent-accessible surface area (backbone atoms only — not comparable to full-atom values): 11761 Å² total; per-residue (Å²): 51,47,36,33,17,80,45,99,47,78,82,63,56,48,50,33,35,40,37,54,81,66,97,77,75,47,84,88,71,39,43,67,73,39,80,42,83,49,89,96,42,66,29,19,35,31,35,45,80,73,91,47,68,68,61,52,47,47,70,52,36,60,87,52,51,64,45,72,45,35,31,13,43,59,95,44,85,67,68,42,72,55,37,34,42,35,38,50,53,78,78,54,75,42,81,33,80,92,77,55,31,24,35,63,53,49,37,33,17,80,45,102,46,77,82,64,55,48,49,32,36,40,35,54,82,65,94,79,76,48,83,89,73,38,43,66,75,38,82,40,81,48,89,96,42,66,30,19,35,31,36,45,80,74,92,47,68,69,61,52,48,46,70,51,36,61,87,49,51,64,46,72,46,36,31,13,41,58,96,42,87,67,68,43,72,53,36,32,41,35,36,50,53,78,78,53,77,41,81,33,81,92,77,55,31,24,36,62

Organism: Phytophthora sojae (strain P6497) (NCBI:txid1094619)

pLDDT: mean 91.49, std 6.51, range [73.06, 98.19]